Protein AF-A0A075N0U8-F1 (afdb_monomer)

Sequence (324 aa):
MLQKTDPQVVDLDRDYIQEYLIDLRHRSPQTVDLYRRSLAACGLTTIRRDEIDQTWAKLRALLENRRVGKIFVNKAKTVVKGAIRRKTWKWEPTEDYQRIIELCGIEGEDVEEYSLDDIQTIFGVTFYEPDLFNACVLQSLSGIRAGALKGLGWTAFHKVPDVDGVLLYRVFSKGRHYTAAISERVFNFLKDRNRLNNPYLVWYDSGYKTPFTTLLRTRLYYQIVIKHGLGEVLELDRKSLQHSMRHFVLTEFAASLSENDASILSGHKVSSSTINLYVNKRIQRNGGMPLPDYHRKIAELYKKTPLYNFPIEDVEKWAQKWRR

Radius of gyration: 23.67 Å; Cα contacts (8 Å, |Δi|>4): 395; chains: 1; bounding box: 52×48×71 Å

Secondary structure (DSSP, 8-state):
-----------B-HHHHHHHHHH-TTS-HHHHHHHHHHHHHTT-S-B-STTHHHHHHHHHHHHHTTSS-HHHHHHHHHHHHHHHHHHHS--PPPHHHHHHHHHHHS--S--PPPPHHHHHHHHHHHTTSHHHHHHHHHHHHT---GGG-TT-BGGGEEEETTEEEEEEEEEEETTEEEEEEEEHHHHHHHHHT-TT--SBSS---TT-SS-HHHHHHHHHHIIIIIIT--TTTTTTTTS-TTHHHHHHHHHHHHHHS-HHHHHHHTT---S-HHHHHHHHHHHHHH-PPPPHHHHHHHHHHHHTSGGGG--GGGHHHHHHTT--

Mean predicted aligned error: 10.37 Å

Organism: NCBI:txid1459636

Foldseek 3Di:
DPPPDDPPFDWCALVVLVVLLVVVPVDDPVLSVLLVVLCVQLVNNTDGPVCVVVSLVSLLVCLVVVVDDLSSSVSPLVSSVSSCCVPPVDDDDDPSNVSNCVSSVPDDQPLAAFDPVRLLLLLQLCVVVLQLNLLLLCCQLFLDASLFLEQAFLVQWDDAPPFPQKIWGWTDDPRDIAITIAGPVLSVVSVVVPPVPDRGSRYDDPPDPDRRSVVSQVVSCCSCPVQPNCCVVRVVVRHDSRVSSSVNLLVLLVVQDDPQLSCRSNVHPRPDPVCCCQRGPPCPPPVDDRDSVSVVSNSVSSCRGVSSVPPSVCSVVSNVVVPD

Solvent-accessible surface area (backbone atoms only — not comparable to full-atom values): 18269 Å² total; per-residue (Å²): 134,84,80,79,74,73,81,69,90,59,71,40,36,49,63,54,52,49,50,51,55,61,69,44,70,93,52,55,70,69,56,50,51,50,38,54,54,13,21,57,72,69,68,51,65,58,45,46,62,92,47,42,66,58,52,30,46,50,48,33,52,35,47,76,69,62,76,39,61,60,70,35,49,53,41,27,51,52,49,54,54,51,53,50,47,72,77,60,75,70,84,81,87,48,71,44,47,49,50,40,47,49,68,65,59,54,74,67,81,74,68,40,55,46,51,72,67,50,49,48,48,52,46,11,64,30,51,91,40,62,44,60,24,44,46,52,50,41,20,45,52,30,35,47,57,70,76,42,45,70,63,37,39,65,83,55,54,40,76,44,86,99,45,87,62,34,28,36,32,79,37,57,53,98,93,41,78,36,60,35,50,38,28,40,68,56,52,48,58,57,53,75,64,48,82,78,73,59,71,38,54,22,73,68,72,84,85,53,90,65,56,68,56,56,52,53,48,52,53,50,45,40,46,41,37,71,73,63,63,38,41,71,84,62,39,51,91,55,25,44,91,67,61,12,36,27,41,31,30,52,49,47,30,47,76,59,37,55,71,62,56,28,23,52,54,61,58,47,86,46,89,53,66,65,61,44,53,60,55,50,55,46,39,70,72,68,75,41,78,75,55,70,70,55,53,43,48,51,45,57,54,46,64,62,23,69,56,48,71,54,72,63,80,53,39,62,65,47,20,57,81,59,73,123

InterPro domains:
  IPR011010 DNA breaking-rejoining enzyme, catalytic core [SSF56349] (15-280)

Nearest PDB structures (foldseek):
  1p7d-assembly2_B  TM=5.932E-01  e=4.438E-04  Lambdavirus lambda
  6gsa-assembly1_E  TM=2.769E-01  e=2.223E-01  Saccharomyces cerevisiae
  3mxz-assembly1_A  TM=2.292E-01  e=7.448E+00  Arabidopsis thaliana
  1xqd-assembly1_A  TM=1.487E-01  e=6.459E+00  Fusarium oxysporum

pLDDT: mean 82.27, std 15.12, range [30.78, 98.0]

Structure (mmCIF, N/CA/C/O backbone):
data_AF-A0A075N0U8-F1
#
_entry.id   AF-A0A075N0U8-F1
#
loop_
_atom_site.group_PDB
_atom_site.id
_atom_site.type_symbol
_atom_site.label_atom_id
_atom_site.label_alt_id
_atom_site.label_comp_id
_atom_site.label_asym_id
_atom_site.label_entity_id
_atom_site.label_seq_id
_atom_site.pdbx_PDB_ins_code
_atom_site.Cartn_x
_atom_site.Cartn_y
_atom_site.Cartn_z
_atom_site.occupancy
_atom_site.B_iso_or_equiv
_atom_site.auth_seq_id
_atom_site.auth_comp_id
_atom_site.auth_asym_id
_atom_site.auth_atom_id
_atom_site.pdbx_PDB_model_num
ATOM 1 N N . MET A 1 1 ? 35.521 22.400 -45.413 1.00 34.12 1 MET A N 1
ATOM 2 C CA . MET A 1 1 ? 34.695 21.175 -45.466 1.00 34.12 1 MET A CA 1
ATOM 3 C C . MET A 1 1 ? 34.901 20.419 -44.167 1.00 34.12 1 MET A C 1
ATOM 5 O O . MET A 1 1 ? 35.983 19.896 -43.951 1.00 34.12 1 MET A O 1
ATOM 9 N N . LEU A 1 2 ? 33.917 20.442 -43.268 1.00 31.56 2 LEU A N 1
ATOM 10 C CA . LEU A 1 2 ? 33.939 19.613 -42.063 1.00 31.56 2 LEU A CA 1
ATOM 11 C C . LEU A 1 2 ? 33.632 18.177 -42.493 1.00 31.56 2 LEU A C 1
ATOM 13 O O . LEU A 1 2 ? 32.535 17.912 -42.986 1.00 31.56 2 LEU A O 1
ATOM 17 N N . GLN A 1 3 ? 34.610 17.281 -42.363 1.00 30.78 3 GLN A N 1
ATOM 18 C CA . GLN A 1 3 ? 34.383 15.846 -42.506 1.00 30.78 3 GLN A CA 1
ATOM 19 C C . GLN A 1 3 ? 33.299 15.444 -41.501 1.00 30.78 3 GLN A C 1
ATOM 21 O O . GLN A 1 3 ? 33.494 15.543 -40.290 1.00 30.78 3 GLN A O 1
ATOM 26 N N . LYS A 1 4 ? 32.134 15.025 -42.009 1.00 33.69 4 LYS A N 1
ATOM 27 C CA . LYS A 1 4 ? 31.173 14.255 -41.224 1.00 33.69 4 LYS A CA 1
ATOM 28 C C . LYS A 1 4 ? 31.865 12.938 -40.903 1.00 33.69 4 LYS A C 1
ATOM 30 O O . LYS A 1 4 ? 31.999 12.091 -41.779 1.00 33.69 4 LYS A O 1
ATOM 35 N N . THR A 1 5 ? 32.352 12.803 -39.679 1.00 32.88 5 THR A N 1
ATOM 36 C CA . THR A 1 5 ? 32.680 11.498 -39.124 1.00 32.88 5 THR A CA 1
ATOM 37 C C . THR A 1 5 ? 31.419 10.648 -39.188 1.00 32.88 5 THR A C 1
ATOM 39 O O . THR A 1 5 ? 30.367 11.044 -38.676 1.00 32.88 5 THR A O 1
ATOM 42 N N . ASP A 1 6 ? 31.519 9.511 -39.873 1.00 35.09 6 ASP A N 1
ATOM 43 C CA . ASP A 1 6 ? 30.511 8.461 -39.823 1.00 35.09 6 ASP A CA 1
ATOM 44 C C . ASP A 1 6 ? 30.150 8.193 -38.356 1.00 35.09 6 ASP A C 1
ATOM 46 O O . ASP A 1 6 ? 31.049 8.150 -37.502 1.00 35.09 6 ASP A O 1
ATOM 50 N N . PRO A 1 7 ? 28.858 8.042 -38.014 1.00 42.47 7 PRO A N 1
ATOM 51 C CA . PRO A 1 7 ? 28.490 7.644 -36.673 1.00 42.47 7 PRO A CA 1
ATOM 52 C C . PRO A 1 7 ? 29.102 6.266 -36.440 1.00 42.47 7 PRO A C 1
ATOM 54 O O . PRO A 1 7 ? 28.648 5.286 -37.026 1.00 42.47 7 PRO A O 1
ATOM 57 N N . GLN A 1 8 ? 30.142 6.214 -35.602 1.00 42.69 8 GLN A N 1
ATOM 58 C CA . GLN A 1 8 ? 30.769 4.973 -35.165 1.00 42.69 8 GLN A CA 1
ATOM 59 C C . GLN A 1 8 ? 29.675 3.940 -34.869 1.00 42.69 8 GLN A C 1
ATOM 61 O O . GLN A 1 8 ? 28.657 4.257 -34.239 1.00 42.69 8 GLN A O 1
ATOM 66 N N . VAL A 1 9 ? 29.865 2.721 -35.372 1.00 43.19 9 VAL A N 1
ATOM 67 C CA . VAL A 1 9 ? 29.051 1.571 -34.989 1.00 43.19 9 VAL A CA 1
ATOM 68 C C . VAL A 1 9 ? 29.201 1.445 -33.485 1.00 43.19 9 VAL A C 1
ATOM 70 O O . VAL A 1 9 ? 30.301 1.294 -32.958 1.00 43.19 9 VAL A O 1
ATOM 73 N N . VAL A 1 10 ? 28.096 1.633 -32.784 1.00 46.62 10 VAL A N 1
ATOM 74 C CA . VAL A 1 10 ? 28.087 1.598 -31.337 1.00 46.62 10 VAL A CA 1
ATOM 75 C C . VAL A 1 10 ? 27.225 0.427 -30.918 1.00 46.62 10 VAL A C 1
ATOM 77 O O . VAL A 1 10 ? 25.996 0.520 -30.919 1.00 46.62 10 VAL A O 1
ATOM 80 N N . ASP A 1 11 ? 27.894 -0.652 -30.539 1.00 53.91 11 ASP A N 1
ATOM 81 C CA . ASP A 1 11 ? 27.261 -1.788 -29.893 1.00 53.91 11 ASP A CA 1
ATOM 82 C C . ASP A 1 11 ? 26.784 -1.381 -28.489 1.00 53.91 11 ASP A C 1
ATOM 84 O O . ASP A 1 11 ? 27.490 -0.710 -27.726 1.00 53.91 11 ASP A O 1
ATOM 88 N N . LEU A 1 12 ? 25.544 -1.750 -28.153 1.00 58.34 12 LEU A N 1
ATOM 89 C CA . LEU A 1 12 ? 25.051 -1.777 -26.775 1.00 58.34 12 LEU A CA 1
ATOM 90 C C . LEU A 1 12 ? 25.250 -3.216 -26.281 1.00 58.34 12 LEU A C 1
ATOM 92 O O . LEU A 1 12 ? 24.300 -3.970 -26.049 1.00 58.34 12 LEU A O 1
ATOM 96 N N . ASP A 1 13 ? 26.512 -3.631 -26.216 1.00 63.16 13 ASP A N 1
ATOM 97 C CA . ASP A 1 13 ? 26.863 -4.969 -25.765 1.00 63.16 13 ASP A CA 1
ATOM 98 C C . ASP A 1 13 ? 26.455 -5.205 -24.297 1.00 63.16 13 ASP A C 1
ATOM 100 O O . ASP A 1 13 ? 25.928 -4.333 -23.588 1.00 63.16 13 ASP A O 1
ATOM 104 N N . ARG A 1 14 ? 26.650 -6.446 -23.845 1.00 62.59 14 ARG A N 1
ATOM 105 C CA . ARG A 1 14 ? 26.313 -6.866 -22.485 1.00 62.59 14 ARG A CA 1
ATOM 106 C C . ARG A 1 14 ? 26.956 -5.953 -21.441 1.00 62.59 14 ARG A C 1
ATOM 108 O O . ARG A 1 14 ? 26.307 -5.649 -20.437 1.00 62.59 14 ARG A O 1
ATOM 115 N N . ASP A 1 15 ? 28.183 -5.514 -21.687 1.00 63.69 15 ASP A N 1
ATOM 116 C CA . ASP A 1 15 ? 28.978 -4.734 -20.749 1.00 63.69 15 ASP A CA 1
ATOM 117 C C . ASP A 1 15 ? 28.450 -3.302 -20.667 1.00 63.69 15 ASP A C 1
ATOM 119 O O . ASP A 1 15 ? 28.203 -2.814 -19.565 1.00 63.69 15 ASP A O 1
ATOM 123 N N . TYR A 1 16 ? 28.082 -2.688 -21.794 1.00 69.62 16 TYR A N 1
ATOM 124 C CA . TYR A 1 16 ? 27.446 -1.372 -21.803 1.00 69.62 16 TYR A CA 1
ATOM 125 C C . TYR A 1 16 ? 26.076 -1.358 -21.104 1.00 69.62 16 TYR A C 1
ATOM 127 O O . TYR A 1 16 ? 25.728 -0.407 -20.397 1.00 69.62 16 TYR A O 1
ATOM 135 N N . ILE A 1 17 ? 25.269 -2.412 -21.263 1.00 72.06 17 ILE A N 1
ATOM 136 C CA . ILE A 1 17 ? 23.994 -2.521 -20.539 1.00 72.06 17 ILE A CA 1
ATOM 137 C C . ILE A 1 17 ? 24.243 -2.703 -19.037 1.00 72.06 17 ILE A C 1
ATOM 139 O O . ILE A 1 17 ? 23.520 -2.116 -18.228 1.00 72.06 17 ILE A O 1
ATOM 143 N N . GLN A 1 18 ? 25.262 -3.470 -18.637 1.00 70.62 18 GLN A N 1
ATOM 144 C CA . GLN A 1 18 ? 25.637 -3.577 -17.225 1.00 70.62 18 GLN A CA 1
ATOM 145 C C . GLN A 1 18 ? 26.150 -2.245 -16.672 1.00 70.62 18 GLN A C 1
ATOM 147 O O . GLN A 1 18 ? 25.696 -1.847 -15.601 1.00 70.62 18 GLN A O 1
ATOM 152 N N . GLU A 1 19 ? 26.996 -1.516 -17.399 1.00 72.19 19 GLU A N 1
ATOM 153 C CA . GLU A 1 19 ? 27.439 -0.163 -17.042 1.00 72.19 19 GLU A CA 1
ATOM 154 C C . GLU A 1 19 ? 26.257 0.797 -16.898 1.00 72.19 19 GLU A C 1
ATOM 156 O O . GLU A 1 19 ? 26.150 1.522 -15.908 1.00 72.19 19 GLU A O 1
ATOM 161 N N . TYR A 1 20 ? 25.305 0.759 -17.837 1.00 79.12 20 TYR A N 1
ATOM 162 C CA . TYR A 1 20 ? 24.074 1.536 -17.739 1.00 79.12 20 TYR A CA 1
ATOM 163 C C . TYR A 1 20 ? 23.307 1.205 -16.457 1.00 79.12 20 TYR A C 1
ATOM 165 O O . TYR A 1 20 ? 22.895 2.118 -15.743 1.00 79.12 20 TYR A O 1
ATOM 173 N N . LEU A 1 21 ? 23.144 -0.080 -16.129 1.00 77.44 21 LEU A N 1
ATOM 174 C CA . LEU A 1 21 ? 22.466 -0.520 -14.910 1.00 77.44 21 LEU A CA 1
ATOM 175 C C . LEU A 1 21 ? 23.230 -0.150 -13.628 1.00 77.44 21 LEU A C 1
ATOM 177 O O . LEU A 1 21 ? 22.587 0.163 -12.626 1.00 77.44 21 LEU A O 1
ATOM 181 N N . ILE A 1 22 ? 24.566 -0.158 -13.653 1.00 71.56 22 ILE A N 1
ATOM 182 C CA . ILE A 1 22 ? 25.433 0.297 -12.553 1.00 71.56 22 ILE A CA 1
ATOM 183 C C . ILE A 1 22 ? 25.270 1.808 -12.335 1.00 71.56 22 ILE A C 1
ATOM 185 O O . ILE A 1 22 ? 25.161 2.270 -11.198 1.00 71.56 22 ILE A O 1
ATOM 189 N N . ASP A 1 23 ? 25.168 2.581 -13.414 1.00 73.62 23 ASP A N 1
ATOM 190 C CA . ASP A 1 23 ? 25.005 4.035 -13.360 1.00 73.62 23 ASP A CA 1
ATOM 191 C C . ASP A 1 23 ? 23.590 4.502 -13.012 1.00 73.62 23 ASP A C 1
ATOM 193 O O . ASP A 1 23 ? 23.375 5.673 -12.680 1.00 73.62 23 ASP A O 1
ATOM 197 N N . LEU A 1 24 ? 22.618 3.591 -12.940 1.00 76.00 24 LEU A N 1
ATOM 198 C CA . LEU A 1 24 ? 21.322 3.845 -12.309 1.00 76.00 24 LEU A CA 1
ATOM 199 C C . LEU A 1 24 ? 21.431 3.935 -10.772 1.00 76.00 24 LEU A C 1
ATOM 201 O O . LEU A 1 24 ? 20.529 3.491 -10.065 1.00 76.00 24 LEU A O 1
ATOM 205 N N . ARG A 1 25 ? 22.483 4.574 -10.238 1.00 59.22 25 ARG A N 1
ATOM 206 C CA . ARG A 1 25 ? 22.776 4.737 -8.796 1.00 59.22 25 ARG A CA 1
ATOM 207 C C . ARG A 1 25 ? 21.638 5.385 -7.999 1.00 59.22 25 ARG A C 1
ATOM 209 O O . ARG A 1 25 ? 21.548 5.227 -6.790 1.00 59.22 25 ARG A O 1
ATOM 216 N N . HIS A 1 26 ? 20.742 6.100 -8.677 1.00 66.44 26 HIS A N 1
ATOM 217 C CA . HIS A 1 26 ? 19.543 6.710 -8.097 1.00 66.44 26 HIS A CA 1
ATOM 218 C C . HIS A 1 26 ? 18.344 5.742 -7.983 1.00 66.44 26 HIS A C 1
ATOM 220 O O . HIS A 1 26 ? 17.268 6.135 -7.527 1.00 66.44 26 HIS A O 1
ATOM 226 N N . ARG A 1 27 ? 18.470 4.493 -8.447 1.00 74.19 27 ARG A N 1
ATOM 227 C CA . ARG A 1 27 ? 17.427 3.461 -8.377 1.00 74.19 27 ARG A CA 1
ATOM 228 C C . ARG A 1 27 ? 17.714 2.489 -7.239 1.00 74.19 27 ARG A C 1
ATOM 230 O O . ARG A 1 27 ? 18.857 2.210 -6.908 1.00 74.19 27 ARG A O 1
ATOM 237 N N . SER A 1 28 ? 16.645 1.949 -6.652 1.00 72.12 28 SER A N 1
ATOM 238 C CA . SER A 1 28 ? 16.778 0.937 -5.596 1.00 72.12 28 SER A CA 1
ATOM 239 C C . SER A 1 28 ? 17.433 -0.349 -6.130 1.00 72.12 28 SER A C 1
ATOM 241 O O . SER A 1 28 ? 17.168 -0.709 -7.285 1.00 72.12 28 SER A O 1
ATOM 243 N N . PRO A 1 29 ? 18.195 -1.093 -5.304 1.00 76.31 29 PRO A N 1
ATOM 244 C CA . PRO A 1 29 ? 18.789 -2.373 -5.698 1.00 76.31 29 PRO A CA 1
ATOM 245 C C . PRO A 1 29 ? 17.772 -3.357 -6.291 1.00 76.31 29 PRO A C 1
ATOM 247 O O . PRO A 1 29 ? 18.050 -4.016 -7.287 1.00 76.31 29 PRO A O 1
ATOM 250 N N . GLN A 1 30 ? 16.547 -3.384 -5.755 1.00 76.62 30 GLN A N 1
ATOM 251 C CA . GLN A 1 30 ? 15.459 -4.237 -6.244 1.00 76.62 30 GLN A CA 1
ATOM 252 C C . GLN A 1 30 ? 14.993 -3.849 -7.653 1.00 76.62 30 GLN A C 1
ATOM 254 O O . GLN A 1 30 ? 14.560 -4.697 -8.428 1.00 76.62 30 GLN A O 1
ATOM 259 N N . THR A 1 31 ? 15.059 -2.559 -7.996 1.00 79.56 31 THR A N 1
ATOM 260 C CA . THR A 1 31 ? 14.723 -2.085 -9.346 1.00 79.56 31 THR A CA 1
ATOM 261 C C . THR A 1 31 ? 15.787 -2.515 -10.349 1.00 79.56 31 THR A C 1
ATOM 263 O O . THR A 1 31 ? 15.439 -2.977 -11.432 1.00 79.56 31 THR A O 1
ATOM 266 N N . VAL A 1 32 ? 17.066 -2.400 -9.982 1.00 83.69 32 VAL A N 1
ATOM 267 C CA . VAL A 1 32 ? 18.185 -2.841 -10.827 1.00 83.69 32 VAL A CA 1
ATOM 268 C C . VAL A 1 32 ? 18.146 -4.359 -11.024 1.00 83.69 32 VAL A C 1
ATOM 270 O O . VAL A 1 32 ? 18.277 -4.836 -12.147 1.00 83.69 32 VAL A O 1
ATOM 273 N N . ASP A 1 33 ? 17.880 -5.120 -9.963 1.00 82.81 33 ASP A N 1
ATOM 274 C CA . ASP A 1 33 ? 17.667 -6.567 -10.044 1.00 82.81 33 ASP A CA 1
ATOM 275 C C . ASP A 1 33 ? 16.501 -6.938 -10.980 1.00 82.81 33 ASP A C 1
ATOM 277 O O . ASP A 1 33 ? 16.653 -7.778 -11.868 1.00 82.81 33 ASP A O 1
ATOM 281 N N . LEU A 1 34 ? 15.348 -6.270 -10.847 1.00 84.25 34 LEU A N 1
ATOM 282 C CA . LEU A 1 34 ? 14.210 -6.493 -11.741 1.00 84.25 34 LEU A CA 1
ATOM 283 C C . LEU A 1 34 ? 14.574 -6.203 -13.201 1.00 84.25 34 LEU A C 1
ATOM 285 O O . LEU A 1 34 ? 14.156 -6.949 -14.085 1.00 84.25 34 LEU A O 1
ATOM 289 N N . TYR A 1 35 ? 15.356 -5.157 -13.470 1.00 88.38 35 TYR A N 1
ATOM 290 C CA . TYR A 1 35 ? 15.852 -4.875 -14.816 1.00 88.38 35 TYR A CA 1
ATOM 291 C C . TYR A 1 35 ? 16.726 -6.005 -15.359 1.00 88.38 35 TYR A C 1
ATOM 293 O O . TYR A 1 35 ? 16.475 -6.460 -16.474 1.00 88.38 35 TYR A O 1
ATOM 301 N N . ARG A 1 36 ? 17.672 -6.524 -14.566 1.00 85.75 36 ARG A N 1
ATOM 302 C CA . ARG A 1 36 ? 18.508 -7.668 -14.969 1.00 85.75 36 ARG A CA 1
ATOM 303 C C . ARG A 1 36 ? 17.666 -8.899 -15.297 1.00 85.75 36 ARG A C 1
ATOM 305 O O . ARG A 1 36 ? 17.820 -9.474 -16.371 1.00 85.75 36 ARG A O 1
ATOM 312 N N . ARG A 1 37 ? 16.726 -9.260 -14.417 1.00 86.88 37 ARG A N 1
ATOM 313 C CA . ARG A 1 37 ? 15.816 -10.397 -14.641 1.00 86.88 37 ARG A CA 1
ATOM 314 C C . ARG A 1 37 ? 14.922 -10.200 -15.862 1.00 86.88 37 ARG A C 1
ATOM 316 O O . ARG A 1 37 ? 14.664 -11.154 -16.580 1.00 86.88 37 ARG A O 1
ATOM 323 N N . SER A 1 38 ? 14.484 -8.969 -16.122 1.00 91.31 38 SER A N 1
ATOM 324 C CA . SER A 1 38 ? 13.653 -8.636 -17.286 1.00 91.31 38 SER A CA 1
ATOM 325 C C . SER A 1 38 ? 14.402 -8.788 -18.602 1.00 91.31 38 SER A C 1
ATOM 327 O O . SER A 1 38 ? 13.861 -9.365 -19.540 1.00 91.31 38 SER A O 1
ATOM 329 N N . LEU A 1 39 ? 15.649 -8.317 -18.665 1.00 89.56 39 LEU A N 1
ATOM 330 C CA . LEU A 1 39 ? 16.507 -8.512 -19.833 1.00 89.56 39 LEU A CA 1
ATOM 331 C C . LEU A 1 39 ? 16.783 -9.998 -20.074 1.00 89.56 39 LEU A C 1
ATOM 333 O O . LEU A 1 39 ? 16.620 -10.468 -21.197 1.00 89.56 39 LEU A O 1
ATOM 337 N N . ALA A 1 40 ? 17.117 -10.745 -19.017 1.00 88.00 40 ALA A N 1
ATOM 338 C CA . ALA A 1 40 ? 17.341 -12.186 -19.102 1.00 88.00 40 ALA A CA 1
ATOM 339 C C . ALA A 1 40 ? 16.088 -12.938 -19.584 1.00 88.00 40 ALA A C 1
ATOM 341 O O . ALA A 1 40 ? 16.174 -13.720 -20.526 1.00 88.00 40 ALA A O 1
ATOM 342 N N . ALA A 1 41 ? 14.915 -12.646 -19.012 1.00 88.56 41 ALA A N 1
ATOM 343 C CA . ALA A 1 41 ? 13.645 -13.255 -19.412 1.00 88.56 41 ALA A CA 1
ATOM 344 C C . ALA A 1 41 ? 13.269 -12.950 -20.873 1.00 88.56 41 ALA A C 1
ATOM 346 O O . ALA A 1 41 ? 12.669 -13.786 -21.540 1.00 88.56 41 ALA A O 1
ATOM 347 N N . CYS A 1 42 ? 13.643 -11.774 -21.386 1.00 90.69 42 CYS A N 1
ATOM 348 C CA . CYS A 1 42 ? 13.425 -11.404 -22.786 1.00 90.69 42 CYS A CA 1
ATOM 349 C C . CYS A 1 42 ? 14.548 -11.887 -23.727 1.00 90.69 42 CYS A C 1
ATOM 351 O O . CYS A 1 42 ? 14.510 -11.601 -24.925 1.00 90.69 42 CYS A O 1
ATOM 353 N N . GLY A 1 43 ? 15.568 -12.579 -23.207 1.00 88.56 43 GLY A N 1
ATOM 354 C CA . GLY A 1 43 ? 16.740 -12.999 -23.973 1.00 88.56 43 GLY A CA 1
ATOM 355 C C . GLY A 1 43 ? 17.501 -11.823 -24.592 1.00 88.56 43 GLY A C 1
ATOM 356 O O . GLY A 1 43 ? 17.931 -11.915 -25.740 1.00 88.56 43 GLY A O 1
ATOM 357 N N . LEU A 1 44 ? 17.591 -10.697 -23.882 1.00 85.25 44 LEU A N 1
ATOM 358 C CA . LEU A 1 44 ? 18.300 -9.485 -24.299 1.00 85.25 44 LEU A CA 1
ATOM 359 C C . LEU A 1 44 ? 19.632 -9.375 -23.551 1.00 85.25 44 LEU A C 1
ATOM 361 O O . LEU A 1 44 ? 19.805 -8.535 -22.668 1.00 85.25 44 LEU A O 1
ATOM 365 N N . THR A 1 45 ? 20.559 -10.278 -23.868 1.00 71.81 45 THR A N 1
ATOM 366 C CA . THR A 1 45 ? 21.918 -10.287 -23.300 1.00 71.81 45 THR A CA 1
ATOM 367 C C . THR A 1 45 ? 22.859 -9.314 -24.003 1.00 71.81 45 THR A C 1
ATOM 369 O O . THR A 1 45 ? 23.805 -8.842 -23.383 1.00 71.81 45 THR A O 1
ATOM 372 N N . THR A 1 46 ? 22.580 -9.008 -25.266 1.00 68.19 46 THR A N 1
ATOM 373 C CA . THR A 1 46 ? 23.311 -8.095 -26.151 1.00 68.19 46 THR A CA 1
ATOM 374 C C . THR A 1 46 ? 22.288 -7.371 -27.015 1.00 68.19 46 THR A C 1
ATOM 376 O O . THR A 1 46 ? 21.292 -7.975 -27.418 1.00 68.19 46 THR A O 1
ATOM 379 N N . ILE A 1 47 ? 22.493 -6.078 -27.263 1.00 71.25 47 ILE A N 1
ATOM 380 C CA . ILE A 1 47 ? 21.601 -5.273 -28.099 1.00 71.25 47 ILE A CA 1
ATOM 381 C C . ILE A 1 47 ? 22.471 -4.489 -29.067 1.00 71.25 47 ILE A C 1
ATOM 383 O O . ILE A 1 47 ? 23.307 -3.691 -28.657 1.00 71.25 47 ILE A O 1
ATOM 387 N N . ARG A 1 48 ? 22.288 -4.690 -30.364 1.00 70.00 48 ARG A N 1
ATOM 388 C CA . ARG A 1 48 ? 22.989 -3.868 -31.347 1.00 70.00 48 ARG A CA 1
ATOM 389 C C . ARG A 1 48 ? 22.102 -2.729 -31.810 1.00 70.00 48 ARG A C 1
ATOM 391 O O . ARG A 1 48 ? 20.875 -2.826 -31.799 1.00 70.00 48 ARG A O 1
ATOM 398 N N . ARG A 1 49 ? 22.727 -1.600 -32.135 1.00 69.06 49 ARG A N 1
ATOM 399 C CA . ARG A 1 49 ? 22.006 -0.381 -32.521 1.00 69.06 49 ARG A CA 1
ATOM 400 C C . ARG A 1 49 ? 21.318 -0.535 -33.878 1.00 69.06 49 ARG A C 1
ATOM 402 O O . ARG A 1 49 ? 20.217 -0.029 -34.049 1.00 69.06 49 ARG A O 1
ATOM 409 N N . ASP A 1 50 ? 21.975 -1.184 -34.824 1.00 72.69 50 ASP A N 1
ATOM 410 C CA . ASP A 1 50 ? 21.456 -1.529 -36.150 1.00 72.69 50 ASP A CA 1
ATOM 411 C C . ASP A 1 50 ? 20.370 -2.618 -36.093 1.00 72.69 50 ASP A C 1
ATOM 413 O O . ASP A 1 50 ? 19.465 -2.632 -36.918 1.00 72.69 50 ASP A O 1
ATOM 417 N N . GLU A 1 51 ? 20.383 -3.461 -35.060 1.00 79.75 51 GLU A N 1
ATOM 418 C CA . GLU A 1 51 ? 19.350 -4.475 -34.789 1.00 79.75 51 GLU A CA 1
ATOM 419 C C . GLU A 1 51 ? 18.248 -3.971 -33.834 1.00 79.75 51 GLU A C 1
ATOM 421 O O . GLU A 1 51 ? 17.489 -4.756 -33.248 1.00 79.75 51 GLU A O 1
ATOM 426 N N . ILE A 1 52 ? 18.142 -2.656 -33.620 1.00 82.44 52 ILE A N 1
ATOM 427 C CA . ILE A 1 52 ? 17.222 -2.134 -32.606 1.00 82.44 52 ILE A CA 1
ATOM 428 C C . ILE A 1 52 ? 15.754 -2.374 -32.959 1.00 82.44 52 ILE A C 1
ATOM 430 O O . ILE A 1 52 ? 14.952 -2.692 -32.080 1.00 82.44 52 ILE A O 1
ATOM 434 N N . ASP A 1 53 ? 15.413 -2.324 -34.242 1.00 83.81 53 ASP A N 1
ATOM 435 C CA . ASP A 1 53 ? 14.055 -2.603 -34.707 1.00 83.81 53 ASP A CA 1
ATOM 436 C C . ASP A 1 53 ? 13.710 -4.080 -34.529 1.00 83.81 53 ASP A C 1
ATOM 438 O O . ASP A 1 53 ? 12.627 -4.409 -34.050 1.00 83.81 53 ASP A O 1
ATOM 442 N N . GLN A 1 54 ? 14.678 -4.975 -34.749 1.00 87.69 54 GLN A N 1
ATOM 443 C CA . GLN A 1 54 ? 14.532 -6.399 -34.438 1.00 87.69 54 GLN A CA 1
ATOM 444 C C . GLN A 1 54 ? 14.362 -6.632 -32.932 1.00 87.69 54 GLN A C 1
ATOM 446 O O . GLN A 1 54 ? 13.601 -7.506 -32.513 1.00 87.69 54 GLN A O 1
ATOM 451 N N . THR A 1 55 ? 15.026 -5.828 -32.096 1.00 88.75 55 THR A N 1
ATOM 452 C CA . THR A 1 55 ? 14.842 -5.867 -30.639 1.00 88.75 55 THR A CA 1
ATOM 453 C C . THR A 1 55 ? 13.408 -5.494 -30.254 1.00 88.75 55 THR A C 1
ATOM 455 O O . THR A 1 55 ? 12.810 -6.161 -29.403 1.00 88.75 55 THR A O 1
ATOM 458 N N . TRP A 1 56 ? 12.823 -4.472 -30.888 1.00 91.75 56 TRP A N 1
ATOM 459 C CA . TRP A 1 56 ? 11.419 -4.109 -30.679 1.00 91.75 56 TRP A CA 1
ATOM 460 C C . TRP A 1 56 ? 10.467 -5.192 -31.192 1.00 91.75 56 TRP A C 1
ATOM 462 O O . TRP A 1 56 ? 9.627 -5.654 -30.420 1.00 91.75 56 TRP A O 1
ATOM 472 N N . ALA A 1 57 ? 10.655 -5.689 -32.413 1.00 90.56 57 ALA A N 1
ATOM 473 C CA . ALA A 1 57 ? 9.865 -6.788 -32.966 1.00 90.56 57 ALA A CA 1
ATOM 474 C C . ALA A 1 57 ? 9.893 -8.031 -32.055 1.00 90.56 57 ALA A C 1
ATOM 476 O O . ALA A 1 57 ? 8.855 -8.619 -31.746 1.00 90.56 57 ALA A O 1
ATOM 477 N N . LYS A 1 58 ? 11.069 -8.389 -31.519 1.00 92.44 58 LYS A N 1
ATOM 478 C CA . LYS A 1 58 ? 11.233 -9.491 -30.559 1.00 92.44 58 LYS A CA 1
ATOM 479 C C . LYS A 1 58 ? 10.440 -9.258 -29.274 1.00 92.44 58 LYS A C 1
ATOM 481 O O . LYS A 1 58 ? 9.735 -10.157 -28.818 1.00 92.44 58 LYS A O 1
ATOM 486 N N . LEU A 1 59 ? 10.549 -8.074 -28.670 1.00 92.25 59 LEU A N 1
ATOM 487 C CA . LEU A 1 59 ? 9.816 -7.741 -27.443 1.00 92.25 59 LEU A CA 1
ATOM 488 C C . LEU A 1 59 ? 8.297 -7.755 -27.658 1.00 92.25 59 LEU A C 1
ATOM 490 O O . LEU A 1 59 ? 7.571 -8.247 -26.792 1.00 92.25 59 LEU A O 1
ATOM 494 N N . ARG A 1 60 ? 7.826 -7.263 -28.809 1.00 92.56 60 ARG A N 1
ATOM 495 C CA . ARG A 1 60 ? 6.421 -7.335 -29.219 1.00 92.56 60 ARG A CA 1
ATOM 496 C C . ARG A 1 60 ? 5.965 -8.786 -29.348 1.00 92.56 60 ARG A C 1
ATOM 498 O O . ARG A 1 60 ? 4.995 -9.166 -28.700 1.00 92.56 60 ARG A O 1
ATOM 505 N N . ALA A 1 61 ? 6.697 -9.609 -30.096 1.00 92.00 61 ALA A N 1
ATOM 506 C CA . ALA A 1 61 ? 6.357 -11.013 -30.301 1.00 92.00 61 ALA A CA 1
ATOM 507 C C . ALA A 1 61 ? 6.309 -11.804 -28.981 1.00 92.00 61 ALA A C 1
ATOM 509 O O . ALA A 1 61 ? 5.441 -12.657 -28.799 1.00 92.00 61 ALA A O 1
ATOM 510 N N . LEU A 1 62 ? 7.210 -11.522 -28.031 1.00 92.06 62 LEU A N 1
ATOM 511 C CA . LEU A 1 62 ? 7.174 -12.132 -26.694 1.00 92.06 62 LEU A CA 1
ATOM 512 C C . LEU A 1 62 ? 5.913 -11.756 -25.904 1.00 92.06 62 LEU A C 1
ATOM 514 O O . LEU A 1 62 ? 5.406 -12.582 -25.141 1.00 92.06 62 LEU A O 1
ATOM 518 N N . LEU A 1 63 ? 5.426 -10.526 -26.084 1.00 88.69 63 LEU A N 1
ATOM 519 C CA . LEU A 1 63 ? 4.237 -10.001 -25.420 1.00 88.69 63 LEU A CA 1
ATOM 520 C C . LEU A 1 63 ? 2.945 -10.551 -26.037 1.00 88.69 63 LEU A C 1
ATOM 522 O O . LEU A 1 63 ? 2.094 -11.047 -25.304 1.00 88.69 63 LEU A O 1
ATOM 526 N N . GLU A 1 64 ? 2.818 -10.504 -27.366 1.00 88.88 64 GLU A N 1
ATOM 527 C CA . GLU A 1 64 ? 1.638 -10.984 -28.104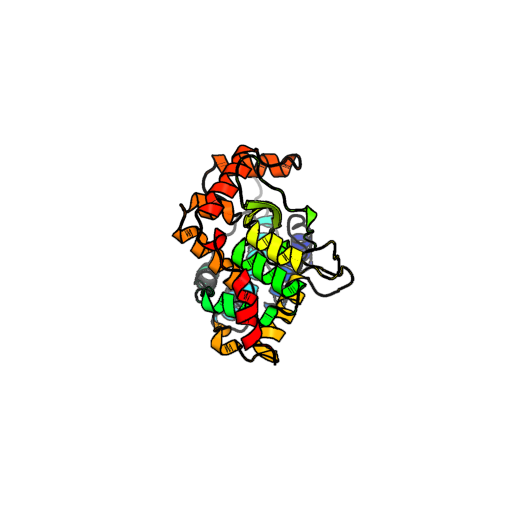 1.00 88.88 64 GLU A CA 1
ATOM 528 C C . GLU A 1 64 ? 1.435 -12.492 -27.918 1.00 88.88 64 GLU A C 1
ATOM 530 O O . GLU A 1 64 ? 0.328 -12.939 -27.628 1.00 88.88 64 GLU A O 1
ATOM 535 N N . ASN A 1 65 ? 2.522 -13.269 -27.951 1.00 89.19 65 ASN A N 1
ATOM 536 C CA . ASN A 1 65 ? 2.475 -14.716 -27.727 1.00 89.19 65 ASN A CA 1
ATOM 537 C C . ASN A 1 65 ? 2.443 -15.108 -26.238 1.00 89.19 65 ASN A C 1
ATOM 539 O O . ASN A 1 65 ? 2.583 -16.287 -25.916 1.00 89.19 65 ASN A O 1
ATOM 543 N N . ARG A 1 66 ? 2.333 -14.136 -25.317 1.00 83.44 66 ARG A N 1
ATOM 544 C CA . ARG A 1 66 ? 2.294 -14.333 -23.852 1.00 83.44 66 ARG A CA 1
ATOM 545 C C . ARG A 1 66 ? 3.436 -15.194 -23.285 1.00 83.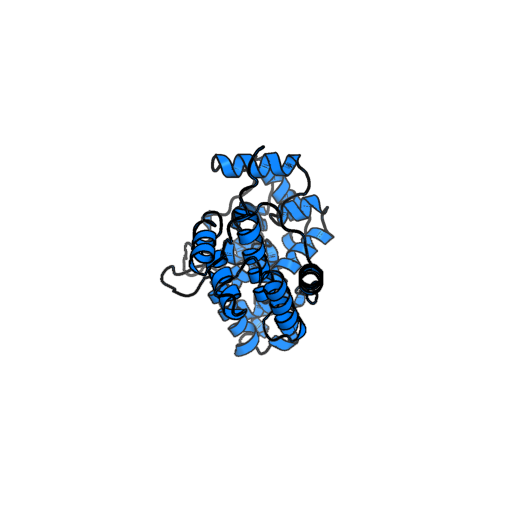44 66 ARG A C 1
ATOM 547 O O . ARG A 1 66 ? 3.308 -15.766 -22.206 1.00 83.44 66 ARG A O 1
ATOM 554 N N . ARG A 1 67 ? 4.581 -15.269 -23.976 1.00 84.69 67 ARG A N 1
ATOM 555 C CA . ARG A 1 67 ? 5.739 -16.084 -23.554 1.00 84.69 67 ARG A CA 1
ATOM 556 C C . ARG A 1 67 ? 6.474 -15.479 -22.364 1.00 84.69 67 ARG A C 1
ATOM 558 O O . ARG A 1 67 ? 7.156 -16.189 -21.632 1.00 84.69 67 ARG A O 1
ATOM 565 N N . VAL A 1 68 ? 6.360 -14.164 -22.192 1.00 88.06 68 VAL A N 1
ATOM 566 C CA . VAL A 1 68 ? 6.967 -13.419 -21.090 1.00 88.06 68 VAL A CA 1
ATOM 567 C C . VAL A 1 68 ? 5.923 -12.480 -20.504 1.00 88.06 68 VAL A C 1
ATOM 569 O O . VAL A 1 68 ? 5.204 -11.794 -21.228 1.00 88.06 68 VAL A O 1
ATOM 572 N N . GLY A 1 69 ? 5.858 -12.419 -19.173 1.00 84.44 69 GLY A N 1
ATOM 573 C CA . GLY A 1 69 ? 4.933 -11.528 -18.484 1.00 84.44 69 GLY A CA 1
ATOM 574 C C . GLY A 1 69 ? 5.146 -10.064 -18.883 1.00 84.44 69 GLY A C 1
ATOM 575 O O . GLY A 1 69 ? 6.273 -9.564 -18.909 1.00 84.44 69 GLY A O 1
ATOM 576 N N . LYS A 1 70 ? 4.045 -9.349 -19.121 1.00 87.31 70 LYS A N 1
ATOM 577 C CA . LYS A 1 70 ? 4.012 -7.938 -19.540 1.00 87.31 70 LYS A CA 1
ATOM 578 C C . LYS A 1 70 ? 4.911 -7.009 -18.721 1.00 87.31 70 LYS A C 1
ATOM 580 O O . LYS A 1 70 ? 5.561 -6.124 -19.276 1.00 87.31 70 LYS A O 1
ATOM 585 N N . ILE A 1 71 ? 4.988 -7.218 -17.403 1.00 85.50 71 ILE A N 1
ATOM 586 C CA . ILE A 1 71 ? 5.874 -6.440 -16.524 1.00 85.50 71 ILE A CA 1
ATOM 587 C C . ILE A 1 71 ? 7.335 -6.578 -16.968 1.00 85.50 71 ILE A C 1
ATOM 589 O O . ILE A 1 71 ? 8.018 -5.563 -17.080 1.00 85.50 71 ILE A O 1
ATOM 593 N N . PHE A 1 72 ? 7.809 -7.791 -17.260 1.00 89.81 72 PHE A N 1
ATOM 594 C CA . PHE A 1 72 ? 9.187 -8.022 -17.694 1.00 89.81 72 PHE A CA 1
ATOM 595 C C . PHE A 1 72 ? 9.456 -7.385 -19.061 1.00 89.81 72 PHE A C 1
ATOM 597 O O . PHE A 1 72 ? 10.444 -6.665 -19.195 1.00 89.81 72 PHE A O 1
ATOM 604 N N . VAL A 1 73 ? 8.545 -7.523 -20.032 1.00 90.94 73 VAL A N 1
ATOM 605 C CA . VAL A 1 73 ? 8.677 -6.858 -21.345 1.00 90.94 73 VAL A CA 1
ATOM 606 C C . VAL A 1 73 ? 8.749 -5.332 -21.188 1.00 90.94 73 VAL A C 1
ATOM 608 O O . VAL A 1 73 ? 9.646 -4.682 -21.726 1.00 90.94 73 VAL A O 1
ATOM 611 N N . ASN A 1 74 ? 7.868 -4.735 -20.379 1.00 89.88 74 ASN A N 1
ATOM 612 C CA . ASN A 1 74 ? 7.847 -3.287 -20.151 1.00 89.88 74 ASN A CA 1
ATOM 613 C C . ASN A 1 74 ? 9.125 -2.772 -19.458 1.00 89.88 74 ASN A C 1
ATOM 615 O O . ASN A 1 74 ? 9.617 -1.674 -19.748 1.00 89.88 74 ASN A O 1
ATOM 619 N N . LYS A 1 75 ? 9.682 -3.557 -18.528 1.00 90.12 75 LYS A N 1
ATOM 620 C CA . LYS A 1 75 ? 10.942 -3.235 -17.846 1.00 90.12 75 LYS A CA 1
ATOM 621 C C . LYS A 1 75 ? 12.142 -3.395 -18.771 1.00 90.12 75 LYS A C 1
ATOM 623 O O . LYS A 1 75 ? 12.970 -2.489 -18.789 1.00 90.12 75 LYS A O 1
ATOM 628 N N . ALA A 1 76 ? 12.191 -4.450 -19.583 1.00 90.44 76 ALA A N 1
ATOM 629 C CA . ALA A 1 76 ? 13.201 -4.610 -20.623 1.00 90.44 76 ALA A CA 1
ATOM 630 C C . ALA A 1 76 ? 13.174 -3.410 -21.584 1.00 90.44 76 ALA A C 1
ATOM 632 O O . ALA A 1 76 ? 14.174 -2.703 -21.686 1.00 90.44 76 ALA A O 1
ATOM 633 N N . LYS A 1 77 ? 12.003 -3.066 -22.145 1.00 91.06 77 LYS A N 1
ATOM 634 C CA . LYS A 1 77 ? 11.805 -1.869 -22.988 1.00 91.06 77 LYS A CA 1
ATOM 635 C C . LYS A 1 77 ? 12.362 -0.594 -22.347 1.00 91.06 77 LYS A C 1
ATOM 637 O O . LYS A 1 77 ? 13.022 0.199 -23.015 1.00 91.06 77 LYS A O 1
ATOM 642 N N . THR A 1 78 ? 12.087 -0.384 -21.056 1.00 88.88 78 THR A N 1
ATOM 643 C CA . THR A 1 78 ? 12.555 0.797 -20.307 1.00 88.88 78 THR A CA 1
ATOM 644 C C . THR A 1 78 ? 14.083 0.879 -20.290 1.00 88.88 78 THR A C 1
ATOM 646 O O . THR A 1 78 ? 14.632 1.965 -20.479 1.00 88.88 78 THR A O 1
ATOM 649 N N . VAL A 1 79 ? 14.761 -0.254 -20.089 1.00 87.94 79 VAL A N 1
ATOM 650 C CA . VAL A 1 79 ? 16.228 -0.330 -20.076 1.00 87.94 79 VAL A CA 1
ATOM 651 C C . VAL A 1 79 ? 16.798 -0.095 -21.471 1.00 87.94 79 VAL A C 1
ATOM 653 O O . VAL A 1 79 ? 17.650 0.776 -21.612 1.00 87.94 79 VAL A O 1
ATOM 656 N N . VAL A 1 80 ? 16.284 -0.787 -22.497 1.00 87.19 80 VAL A N 1
ATOM 657 C CA . VAL A 1 80 ? 16.746 -0.628 -23.890 1.00 87.19 80 VAL A CA 1
ATOM 658 C C . VAL A 1 80 ? 16.619 0.830 -24.333 1.00 87.19 80 VAL A C 1
ATOM 660 O O . VAL A 1 80 ? 17.599 1.451 -24.737 1.00 87.19 80 VAL A O 1
ATOM 663 N N . LYS A 1 81 ? 15.438 1.434 -24.150 1.00 86.62 81 LYS A N 1
ATOM 664 C CA . LYS A 1 81 ? 15.205 2.848 -24.475 1.00 86.62 81 LYS A CA 1
ATOM 665 C C . LYS A 1 81 ? 16.162 3.776 -23.724 1.00 86.62 81 LYS A C 1
ATOM 667 O O . LYS A 1 81 ? 16.666 4.744 -24.292 1.00 86.62 81 LYS A O 1
ATOM 672 N N . GLY A 1 82 ? 16.380 3.514 -22.437 1.00 84.38 82 GLY A N 1
ATOM 673 C CA . GLY A 1 82 ? 17.281 4.297 -21.597 1.00 84.38 82 GLY A CA 1
ATOM 674 C C . GLY A 1 82 ? 18.736 4.239 -22.067 1.00 84.38 82 GLY A C 1
ATOM 675 O O . GLY A 1 82 ? 19.383 5.284 -22.149 1.00 84.38 82 GLY A O 1
ATOM 676 N N . ALA A 1 83 ? 19.214 3.048 -22.432 1.00 82.06 83 ALA A N 1
ATOM 677 C CA . ALA A 1 83 ? 20.556 2.821 -22.958 1.00 82.06 83 ALA A CA 1
ATOM 678 C C . ALA A 1 83 ? 20.768 3.523 -24.314 1.00 82.06 83 ALA A C 1
ATOM 680 O O . ALA A 1 83 ? 21.749 4.249 -24.477 1.00 82.06 83 ALA A O 1
ATOM 681 N N . ILE A 1 84 ? 19.808 3.413 -25.245 1.00 80.25 84 ILE A N 1
ATOM 682 C CA . ILE A 1 84 ? 19.858 4.108 -26.546 1.00 80.25 84 ILE A CA 1
ATOM 683 C C . ILE A 1 84 ? 19.946 5.622 -26.347 1.00 80.25 84 ILE A C 1
ATOM 685 O O . ILE A 1 84 ? 20.828 6.271 -26.916 1.00 80.25 84 ILE A O 1
ATOM 689 N N . ARG A 1 85 ? 19.055 6.196 -25.519 1.00 79.81 85 ARG A N 1
ATOM 690 C CA . ARG A 1 85 ? 19.017 7.648 -25.274 1.00 79.81 85 ARG A CA 1
ATOM 691 C C . ARG A 1 85 ? 20.326 8.162 -24.691 1.00 79.81 85 ARG A C 1
ATOM 693 O O . ARG A 1 85 ? 20.745 9.252 -25.064 1.00 79.81 85 ARG A O 1
ATOM 700 N N . ARG A 1 86 ? 20.969 7.387 -23.812 1.00 77.75 86 ARG A N 1
ATOM 701 C CA . ARG A 1 86 ? 22.242 7.765 -23.192 1.00 77.75 86 ARG A CA 1
ATOM 702 C C . ARG A 1 86 ? 23.374 7.895 -24.215 1.00 77.75 86 ARG A C 1
ATOM 704 O O . ARG A 1 86 ? 24.172 8.817 -24.087 1.00 77.75 86 ARG A O 1
ATOM 711 N N . LYS A 1 87 ? 23.447 7.005 -25.210 1.00 73.06 87 LYS A N 1
ATOM 712 C CA . LYS A 1 87 ? 24.517 7.035 -26.222 1.00 73.06 87 LYS A CA 1
ATOM 713 C C . LYS A 1 87 ? 24.234 7.931 -27.416 1.00 73.06 87 LYS A C 1
ATOM 715 O O . LYS A 1 87 ? 25.143 8.582 -27.909 1.00 73.06 87 LYS A O 1
ATOM 720 N N . THR A 1 88 ? 23.003 7.934 -27.914 1.00 68.69 88 THR A N 1
ATOM 721 C CA . THR A 1 88 ? 22.712 8.474 -29.254 1.00 68.69 88 THR A CA 1
ATOM 722 C C . THR A 1 88 ? 21.956 9.796 -29.232 1.00 68.69 88 THR A C 1
ATOM 724 O O . THR A 1 88 ? 21.955 10.492 -30.244 1.00 68.69 88 THR A O 1
ATOM 727 N N . TRP A 1 89 ? 21.312 10.154 -28.110 1.00 59.16 89 TRP A N 1
ATOM 728 C CA . TRP A 1 89 ? 20.443 11.333 -27.920 1.00 59.16 89 TRP A CA 1
ATOM 729 C C . TRP A 1 89 ? 19.259 11.484 -28.900 1.00 59.16 89 TRP A C 1
ATOM 731 O O . TRP A 1 89 ? 18.321 12.224 -28.604 1.00 59.16 89 TRP A O 1
ATOM 741 N N . LYS A 1 90 ? 19.248 10.753 -30.017 1.00 65.25 90 LYS A N 1
ATOM 742 C CA . LYS A 1 90 ? 18.241 10.768 -31.075 1.00 65.25 90 LYS A CA 1
ATOM 743 C C . LYS A 1 90 ? 17.825 9.335 -31.386 1.00 65.25 90 LYS A C 1
ATOM 745 O O . LYS A 1 90 ? 18.632 8.531 -31.841 1.00 65.25 90 LYS A O 1
ATOM 750 N N . TRP A 1 91 ? 16.564 9.032 -31.117 1.00 74.31 91 TRP A N 1
ATOM 751 C CA . TRP A 1 91 ? 15.908 7.795 -31.518 1.00 74.31 91 TRP A CA 1
ATOM 752 C C . TRP A 1 91 ? 14.430 8.097 -31.734 1.00 74.31 91 TRP A C 1
ATOM 754 O O . TRP A 1 91 ? 13.808 8.749 -30.886 1.00 74.31 91 TRP A O 1
ATOM 764 N N . GLU A 1 92 ? 13.900 7.632 -32.859 1.00 77.38 92 GLU A N 1
ATOM 765 C CA . GLU A 1 92 ? 12.497 7.779 -33.220 1.00 77.38 92 GLU A CA 1
ATOM 766 C C . GLU A 1 92 ? 11.743 6.474 -32.925 1.00 77.38 92 GLU A C 1
ATOM 768 O O . GLU A 1 92 ? 12.256 5.390 -33.211 1.00 77.38 92 GLU A O 1
ATOM 773 N N . PRO A 1 93 ? 10.553 6.547 -32.307 1.00 79.12 93 PRO A N 1
ATOM 774 C CA . PRO A 1 93 ? 9.715 5.377 -32.075 1.00 79.12 93 PRO A CA 1
ATOM 775 C C . PRO A 1 93 ? 9.325 4.663 -33.373 1.00 79.12 93 PRO A C 1
ATOM 777 O O . PRO A 1 93 ? 8.747 5.288 -34.257 1.00 79.12 93 PRO A O 1
ATOM 780 N N . THR A 1 94 ? 9.554 3.352 -33.449 1.00 86.12 94 THR A N 1
ATOM 781 C CA . THR A 1 94 ? 9.031 2.501 -34.529 1.00 86.12 94 THR A CA 1
ATOM 782 C C . THR A 1 94 ? 7.615 2.006 -34.243 1.00 86.12 94 THR A C 1
ATOM 784 O O . THR A 1 94 ? 7.141 2.086 -33.106 1.00 86.12 94 THR A O 1
ATOM 787 N N . GLU A 1 95 ? 6.949 1.456 -35.262 1.00 89.06 95 GLU A N 1
ATOM 788 C CA . GLU A 1 95 ? 5.620 0.843 -35.133 1.00 89.06 95 GLU A CA 1
ATOM 789 C C . GLU A 1 95 ? 5.604 -0.255 -34.058 1.00 89.06 95 GLU A C 1
ATOM 791 O O . GLU A 1 95 ? 4.765 -0.223 -33.160 1.00 89.06 95 GLU A O 1
ATOM 796 N N . ASP A 1 96 ? 6.591 -1.158 -34.058 1.00 88.38 96 ASP A N 1
ATOM 797 C CA . ASP A 1 96 ? 6.699 -2.203 -33.033 1.00 88.38 96 ASP A CA 1
ATOM 798 C C . ASP A 1 96 ? 6.847 -1.624 -31.627 1.00 88.38 96 ASP A C 1
ATOM 800 O O . ASP A 1 96 ? 6.227 -2.105 -30.676 1.00 88.38 96 ASP A O 1
ATOM 804 N N . TYR A 1 97 ? 7.635 -0.559 -31.468 1.00 88.25 97 TYR A N 1
ATOM 805 C CA . TYR A 1 97 ? 7.762 0.105 -30.178 1.00 88.25 97 TYR A CA 1
ATOM 806 C C . TYR A 1 97 ? 6.441 0.748 -29.727 1.00 88.25 97 TYR A C 1
ATOM 808 O O . TYR A 1 97 ? 6.090 0.643 -28.545 1.00 88.25 97 TYR A O 1
ATOM 816 N N . GLN A 1 98 ? 5.707 1.399 -30.635 1.00 87.50 98 GLN A N 1
ATOM 817 C CA . GLN A 1 98 ? 4.391 1.970 -30.332 1.00 87.50 98 GLN A CA 1
ATOM 818 C C . GLN A 1 98 ? 3.400 0.873 -29.955 1.00 87.50 98 GLN A C 1
ATOM 820 O O . GLN A 1 98 ? 2.740 0.969 -28.920 1.00 87.50 98 GLN A O 1
ATOM 825 N N . ARG A 1 99 ? 3.403 -0.243 -30.686 1.00 87.00 99 ARG A N 1
ATOM 826 C CA . ARG A 1 99 ? 2.572 -1.400 -30.368 1.00 87.00 99 ARG A CA 1
ATOM 827 C C . ARG A 1 99 ? 2.901 -1.989 -28.999 1.00 87.00 99 ARG A C 1
ATOM 829 O O . ARG A 1 99 ? 1.997 -2.334 -28.241 1.00 87.00 99 ARG A O 1
ATOM 836 N N . ILE A 1 100 ? 4.179 -2.048 -28.613 1.00 87.69 100 ILE A N 1
ATOM 837 C CA . ILE A 1 100 ? 4.559 -2.430 -27.245 1.00 87.69 100 ILE A CA 1
ATOM 838 C C . ILE A 1 100 ? 4.035 -1.411 -26.230 1.00 87.69 100 ILE A C 1
ATOM 840 O O . ILE A 1 100 ? 3.629 -1.823 -25.144 1.00 87.69 100 ILE A O 1
ATOM 844 N N . ILE A 1 101 ? 4.068 -0.099 -26.510 1.00 86.06 101 ILE A N 1
ATOM 845 C CA . ILE A 1 101 ? 3.456 0.900 -25.618 1.00 86.06 101 ILE A CA 1
ATOM 846 C C . ILE A 1 101 ? 1.979 0.597 -25.437 1.00 86.06 101 ILE A C 1
ATO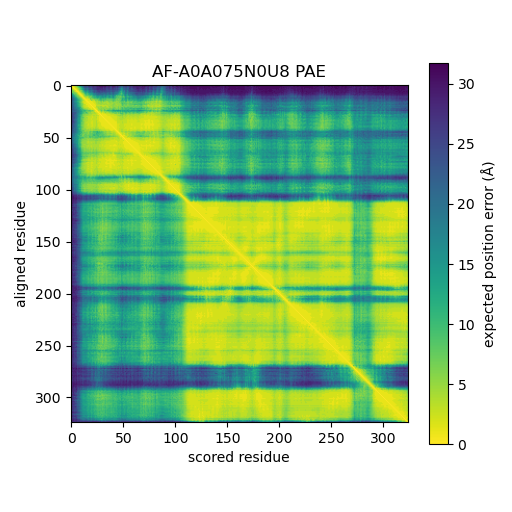M 848 O O . ILE A 1 101 ? 1.567 0.506 -24.289 1.00 86.06 101 ILE A O 1
ATOM 852 N N . GLU A 1 102 ? 1.226 0.413 -26.516 1.00 85.69 102 GLU A N 1
ATOM 853 C CA . GLU A 1 102 ? -0.204 0.110 -26.466 1.00 85.69 102 GLU A CA 1
ATOM 854 C C . GLU A 1 102 ? -0.464 -1.161 -25.663 1.00 85.69 102 GLU A C 1
ATOM 856 O O . GLU A 1 102 ? -1.139 -1.121 -24.644 1.00 85.69 102 GLU A O 1
ATOM 861 N N . LEU A 1 103 ? 0.162 -2.281 -26.029 1.00 82.00 103 LEU A N 1
ATOM 862 C CA . LEU A 1 103 ? -0.033 -3.564 -25.351 1.00 82.00 103 LEU A CA 1
ATOM 863 C C . LEU A 1 103 ? 0.415 -3.526 -23.883 1.00 82.00 103 LEU A C 1
ATOM 865 O O . LEU A 1 103 ? -0.172 -4.181 -23.018 1.00 82.00 103 LEU A O 1
ATOM 869 N N . CYS A 1 104 ? 1.451 -2.745 -23.565 1.00 80.19 104 CYS A N 1
ATOM 870 C CA . CYS A 1 104 ? 1.870 -2.511 -22.185 1.00 80.19 104 CYS A CA 1
ATOM 871 C C . CYS A 1 104 ? 0.993 -1.476 -21.455 1.00 80.19 104 CYS A C 1
ATOM 873 O O . CYS A 1 104 ? 1.003 -1.472 -20.225 1.00 80.19 104 CYS A O 1
ATOM 875 N N . GLY A 1 105 ? 0.298 -0.610 -22.188 1.00 65.50 105 GLY A N 1
ATOM 876 C CA . GLY A 1 105 ? -0.502 0.519 -21.720 1.00 65.50 105 GLY A CA 1
ATOM 877 C C . GLY A 1 105 ? -1.989 0.216 -21.585 1.00 65.50 105 GLY A C 1
ATOM 878 O O . GLY A 1 105 ? -2.642 0.918 -20.830 1.00 65.50 105 GLY A O 1
ATOM 879 N N . ILE A 1 106 ? -2.498 -0.847 -22.224 1.00 58.44 106 ILE A N 1
ATOM 880 C CA . ILE A 1 106 ? -3.784 -1.465 -21.872 1.00 58.44 106 ILE A CA 1
ATOM 881 C C . ILE A 1 106 ? -3.678 -1.781 -20.386 1.00 58.44 106 ILE A C 1
ATOM 883 O O . ILE A 1 106 ? -2.863 -2.622 -20.010 1.00 58.44 106 ILE A O 1
ATOM 887 N N . GLU A 1 107 ? -4.360 -1.053 -19.516 1.00 49.97 107 GLU A N 1
ATOM 888 C CA . GLU A 1 107 ? -4.294 -1.346 -18.089 1.00 49.97 107 GLU A CA 1
ATOM 889 C C . GLU A 1 107 ? -4.681 -2.821 -17.897 1.00 49.97 107 GLU A C 1
ATOM 891 O O . GLU A 1 107 ? -5.484 -3.375 -18.651 1.00 49.97 107 GLU A O 1
ATOM 896 N N . GLY A 1 108 ? -3.966 -3.528 -17.012 1.00 50.09 108 GLY A N 1
ATOM 897 C CA . GLY A 1 108 ? -4.431 -4.866 -16.637 1.00 50.09 108 GLY A CA 1
ATOM 898 C C . GLY A 1 108 ? -5.849 -4.745 -16.085 1.00 50.09 108 GLY A C 1
ATOM 899 O O . GLY A 1 108 ? -6.236 -3.637 -15.724 1.00 50.09 108 GLY A O 1
ATOM 900 N N . GLU A 1 109 ? -6.592 -5.852 -16.022 1.00 52.22 109 GLU A N 1
ATOM 901 C CA . GLU A 1 109 ? -7.865 -5.880 -15.291 1.00 52.22 109 GLU A CA 1
ATOM 902 C C . GLU A 1 109 ? -7.722 -5.070 -14.001 1.00 52.22 109 GLU A C 1
ATOM 904 O O . GLU A 1 109 ? -6.731 -5.248 -13.275 1.00 52.22 109 GLU A O 1
ATOM 909 N N . ASP A 1 110 ? -8.629 -4.107 -13.810 1.00 54.88 110 ASP A N 1
ATOM 910 C CA . ASP A 1 110 ? -8.603 -3.211 -12.664 1.00 54.88 110 ASP A CA 1
ATOM 911 C C . ASP A 1 110 ? -8.422 -4.063 -11.416 1.00 54.88 110 ASP A C 1
ATOM 913 O O . ASP A 1 110 ? -9.194 -4.988 -11.160 1.00 54.88 110 ASP A O 1
ATOM 917 N N . VAL A 1 111 ? -7.336 -3.810 -10.682 1.00 59.44 111 VAL A N 1
ATOM 918 C CA . VAL A 1 111 ? -7.101 -4.513 -9.424 1.00 59.44 111 VAL A CA 1
ATOM 919 C C . VAL A 1 111 ? -8.224 -4.086 -8.503 1.00 59.44 111 VAL A C 1
ATOM 921 O O . VAL A 1 111 ? -8.190 -2.969 -7.980 1.00 59.44 111 VAL A O 1
ATOM 924 N N . GLU A 1 112 ? -9.197 -4.971 -8.322 1.00 82.25 112 GLU A N 1
ATOM 925 C CA . GLU A 1 112 ? -10.355 -4.674 -7.502 1.00 82.25 112 GLU A CA 1
ATOM 926 C C . GLU A 1 112 ? -9.913 -4.448 -6.058 1.00 82.25 112 GLU A C 1
ATOM 928 O O . GLU A 1 112 ? -8.960 -5.051 -5.535 1.00 82.25 112 GLU A O 1
ATOM 933 N N . GLU A 1 113 ? -10.574 -3.495 -5.423 1.00 89.12 113 GLU A N 1
ATOM 934 C CA . GLU A 1 113 ? -10.402 -3.235 -4.010 1.00 89.12 113 GLU A CA 1
ATOM 935 C C . GLU A 1 113 ? -11.133 -4.273 -3.168 1.00 89.12 113 GLU A C 1
ATOM 937 O O . GLU A 1 113 ? -12.010 -4.991 -3.642 1.00 89.12 113 GLU A O 1
ATOM 942 N N . TYR A 1 114 ? -10.744 -4.364 -1.902 1.00 94.69 114 TYR A N 1
ATOM 943 C CA . TYR A 1 114 ? -11.527 -5.126 -0.942 1.00 94.69 114 TYR A CA 1
ATOM 944 C C . TYR A 1 114 ? -12.760 -4.333 -0.527 1.00 94.69 114 TYR A C 1
ATOM 946 O O . TYR A 1 114 ? -12.672 -3.126 -0.317 1.00 94.69 114 TYR A O 1
ATOM 954 N N . SER A 1 115 ? -13.880 -5.028 -0.359 1.00 94.69 115 SER A N 1
ATOM 955 C CA . SER A 1 115 ? -15.057 -4.4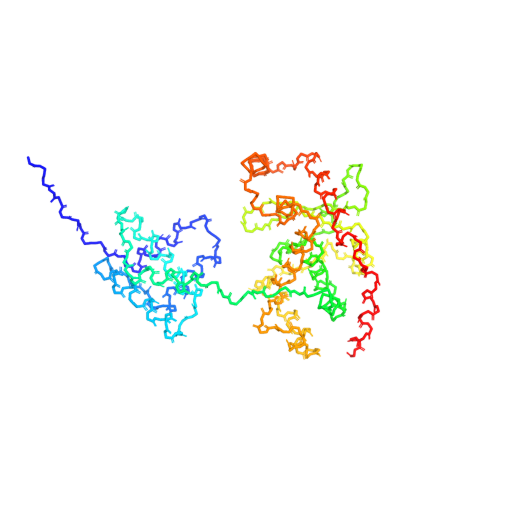83 0.311 1.00 94.69 115 SER A CA 1
ATOM 956 C C . SER A 1 115 ? -14.823 -4.348 1.822 1.00 94.69 115 SER A C 1
ATOM 958 O O . SER A 1 115 ? -13.860 -4.887 2.377 1.00 94.69 115 SER A O 1
ATOM 960 N N . LEU A 1 116 ? -15.736 -3.672 2.526 1.00 94.94 116 LEU A N 1
ATOM 961 C CA . LEU A 1 116 ? -15.710 -3.638 3.990 1.00 94.94 116 LEU A CA 1
ATOM 962 C C . LEU A 1 116 ? -15.759 -5.055 4.588 1.00 94.94 116 LEU A C 1
ATOM 964 O O . LEU A 1 116 ? -14.982 -5.356 5.494 1.00 94.94 116 LEU A O 1
ATOM 968 N N . ASP A 1 117 ? -16.610 -5.932 4.056 1.00 95.62 117 ASP A N 1
ATOM 969 C CA . ASP A 1 117 ? -16.763 -7.314 4.528 1.00 95.62 117 ASP A CA 1
ATOM 970 C C . ASP A 1 117 ? -15.489 -8.144 4.302 1.00 95.62 117 ASP A C 1
ATOM 972 O O . ASP A 1 117 ? -15.099 -8.944 5.162 1.00 95.62 117 ASP A O 1
ATOM 976 N N . ASP A 1 118 ? -14.782 -7.905 3.193 1.00 96.88 118 ASP A N 1
ATOM 977 C CA . ASP A 1 118 ? -13.468 -8.499 2.937 1.00 96.88 118 ASP A CA 1
ATOM 978 C C . ASP A 1 118 ? -12.456 -8.047 4.000 1.00 96.88 118 ASP A C 1
ATOM 980 O O . ASP A 1 118 ? -11.756 -8.876 4.585 1.00 96.88 118 ASP A O 1
ATOM 984 N N . ILE A 1 119 ? -12.398 -6.744 4.311 1.00 97.31 119 ILE A N 1
ATOM 985 C CA . ILE A 1 119 ? -11.501 -6.200 5.345 1.00 97.31 119 ILE A CA 1
ATOM 986 C C . ILE A 1 119 ? -11.826 -6.782 6.724 1.00 97.31 119 ILE A C 1
ATOM 988 O O . ILE A 1 119 ? -10.912 -7.199 7.442 1.00 97.31 119 ILE A O 1
ATOM 992 N N . GLN A 1 120 ? -13.106 -6.870 7.089 1.00 96.50 120 GLN A N 1
ATOM 993 C CA . GLN A 1 120 ? -13.542 -7.495 8.341 1.00 96.50 120 GLN A CA 1
ATOM 994 C C . GLN A 1 120 ? -13.144 -8.974 8.401 1.00 96.50 120 GLN A C 1
ATOM 996 O O . GLN A 1 120 ? -12.641 -9.447 9.425 1.00 96.50 120 GLN A O 1
ATOM 1001 N N . THR A 1 121 ? -13.299 -9.697 7.290 1.00 96.75 121 THR A N 1
ATOM 1002 C CA . THR A 1 121 ? -12.885 -11.099 7.162 1.00 96.75 121 THR A CA 1
ATOM 1003 C C . THR A 1 121 ? -11.375 -11.247 7.334 1.00 96.75 121 THR A C 1
ATOM 1005 O O . THR A 1 121 ? -10.932 -12.066 8.142 1.00 96.75 121 THR A O 1
ATOM 1008 N N . ILE A 1 122 ? -10.578 -10.415 6.655 1.00 97.19 122 ILE A N 1
ATOM 1009 C CA . ILE A 1 122 ? -9.112 -10.392 6.770 1.00 97.19 122 ILE A CA 1
ATOM 1010 C C . ILE A 1 122 ? -8.686 -10.092 8.213 1.00 97.19 122 ILE A C 1
ATOM 1012 O O . ILE A 1 122 ? -7.803 -10.764 8.753 1.00 97.19 122 ILE A O 1
ATOM 1016 N N . PHE A 1 123 ? -9.318 -9.120 8.871 1.00 97.50 123 PHE A N 1
ATOM 1017 C CA . PHE A 1 123 ? -9.053 -8.803 10.276 1.00 97.50 123 PHE A CA 1
ATOM 1018 C C . PHE A 1 123 ? -9.396 -9.975 11.195 1.00 97.50 123 PHE A C 1
ATOM 1020 O O . PHE A 1 123 ? -8.600 -10.299 12.075 1.00 97.50 123 PHE A O 1
ATOM 1027 N N . GLY A 1 124 ? -10.522 -10.651 10.961 1.00 96.62 124 GLY A N 1
ATOM 1028 C CA . GLY A 1 124 ? -10.933 -11.822 11.729 1.00 96.62 124 GLY A CA 1
ATOM 1029 C C . GLY A 1 124 ? -9.934 -12.980 11.634 1.00 96.62 124 GLY A C 1
ATOM 1030 O O . GLY A 1 124 ? -9.507 -13.502 12.663 1.00 96.62 124 GLY A O 1
ATOM 1031 N N . VAL A 1 125 ? -9.506 -13.359 10.423 1.00 96.50 125 VAL A N 1
ATOM 1032 C CA . VAL A 1 125 ? -8.579 -14.496 10.230 1.00 96.50 125 VAL A CA 1
ATOM 1033 C C . VAL A 1 125 ? -7.144 -14.187 10.655 1.00 96.50 125 VAL A C 1
ATOM 1035 O O . VAL A 1 125 ? -6.425 -15.075 11.107 1.00 96.50 125 VAL A O 1
ATOM 1038 N N . THR A 1 126 ? -6.709 -12.929 10.556 1.00 95.69 126 THR A N 1
ATOM 1039 C CA . THR A 1 126 ? -5.357 -12.528 10.985 1.00 95.69 126 THR A CA 1
ATOM 1040 C C . THR A 1 126 ? -5.275 -12.192 12.468 1.00 95.69 126 THR A C 1
ATOM 1042 O O . THR A 1 126 ? -4.170 -12.073 12.991 1.00 95.69 126 THR A O 1
ATOM 1045 N N . PHE A 1 127 ? -6.412 -12.086 13.167 1.00 94.81 127 PHE A N 1
ATOM 1046 C CA . PHE A 1 127 ? -6.508 -11.577 14.534 1.00 94.81 127 PHE A CA 1
ATOM 1047 C C . PHE A 1 127 ? -5.501 -12.204 15.502 1.00 94.81 127 PHE A C 1
ATOM 1049 O O . PHE A 1 127 ? -4.862 -11.486 16.266 1.00 94.81 127 PHE A O 1
ATOM 1056 N N . TYR A 1 128 ? -5.322 -13.525 15.467 1.00 91.06 128 TYR A N 1
ATOM 1057 C CA . TYR A 1 128 ? -4.440 -14.247 16.392 1.00 91.06 128 TYR A CA 1
ATOM 1058 C C . TYR A 1 128 ? -2.951 -14.219 16.007 1.00 91.06 128 TYR A C 1
ATOM 1060 O O . TYR A 1 128 ? -2.131 -14.811 16.706 1.00 91.06 128 TYR A O 1
ATOM 1068 N N . GLU A 1 129 ? -2.580 -13.511 14.940 1.00 90.75 129 GLU A N 1
ATOM 1069 C CA . GLU A 1 129 ? -1.196 -13.218 14.571 1.00 90.75 129 GLU A CA 1
ATOM 1070 C C . GLU A 1 129 ? -0.901 -11.720 14.766 1.00 90.75 129 GLU A C 1
ATOM 1072 O O . GLU A 1 129 ? -1.076 -10.950 13.822 1.00 90.75 129 GLU A O 1
ATOM 1077 N N . PRO A 1 130 ? -0.418 -11.273 15.944 1.00 89.31 130 PRO A N 1
ATOM 1078 C CA . PRO A 1 130 ? -0.343 -9.849 16.286 1.00 89.31 130 PRO A CA 1
ATOM 1079 C C . PRO A 1 130 ? 0.351 -8.971 15.235 1.00 89.31 130 PRO A C 1
ATOM 1081 O O . PRO A 1 130 ? -0.225 -7.982 14.795 1.00 89.31 130 PRO A O 1
ATOM 1084 N N . ASP A 1 131 ? 1.543 -9.351 14.760 1.00 89.44 131 ASP A N 1
ATOM 1085 C CA . ASP A 1 131 ? 2.268 -8.564 13.747 1.00 89.44 131 ASP A CA 1
ATOM 1086 C C . ASP A 1 131 ? 1.529 -8.487 12.405 1.00 89.44 131 ASP A C 1
ATOM 1088 O O . ASP A 1 131 ? 1.522 -7.443 11.750 1.00 89.44 131 ASP A O 1
ATOM 1092 N N . LEU A 1 132 ? 0.925 -9.601 11.973 1.00 92.62 132 LEU A N 1
ATOM 1093 C CA . LEU A 1 132 ? 0.205 -9.671 10.703 1.00 92.62 132 LEU A CA 1
ATOM 1094 C C . LEU A 1 132 ? -1.108 -8.891 10.789 1.00 92.62 132 LEU A C 1
ATOM 1096 O O . LEU A 1 132 ? -1.424 -8.133 9.874 1.00 92.62 132 LEU A O 1
ATOM 1100 N N . PHE A 1 133 ? -1.831 -9.040 11.898 1.00 95.12 133 PHE A N 1
ATOM 1101 C CA . PHE A 1 133 ? -3.033 -8.279 12.198 1.00 95.12 133 PHE A CA 1
ATOM 1102 C C . PHE A 1 133 ? -2.745 -6.778 12.199 1.00 95.12 133 PHE A C 1
ATOM 1104 O O . PHE A 1 133 ? -3.367 -6.031 11.447 1.00 95.12 133 PHE A O 1
ATOM 1111 N N . ASN A 1 134 ? -1.745 -6.341 12.970 1.00 95.12 134 ASN A N 1
ATOM 1112 C CA . ASN A 1 134 ? -1.349 -4.938 13.048 1.00 95.12 134 ASN A CA 1
ATOM 1113 C C . ASN A 1 134 ? -0.966 -4.392 11.664 1.00 95.12 134 ASN A C 1
ATOM 1115 O O . ASN A 1 134 ? -1.357 -3.281 11.304 1.00 95.12 134 ASN A O 1
ATOM 1119 N N . ALA A 1 135 ? -0.244 -5.178 10.856 1.00 94.81 135 ALA A N 1
ATOM 1120 C CA . ALA A 1 135 ? 0.076 -4.815 9.481 1.00 94.81 135 ALA A CA 1
ATOM 1121 C C . ALA A 1 135 ? -1.187 -4.620 8.626 1.00 94.81 135 ALA A C 1
ATOM 1123 O O . ALA A 1 135 ? -1.301 -3.594 7.955 1.00 94.81 135 ALA A O 1
ATOM 1124 N N . CYS A 1 136 ? -2.142 -5.553 8.671 1.00 96.50 136 CYS A N 1
ATOM 1125 C CA . CYS A 1 136 ? -3.392 -5.459 7.911 1.00 96.50 136 CYS A CA 1
ATOM 1126 C C . CYS A 1 136 ? -4.234 -4.254 8.349 1.00 96.50 136 CYS A C 1
ATOM 1128 O O . CYS A 1 136 ? -4.714 -3.509 7.493 1.00 96.50 136 CYS A O 1
ATOM 1130 N N . VAL A 1 137 ? -4.346 -4.009 9.660 1.00 97.12 137 VAL A N 1
ATOM 1131 C CA . VAL A 1 137 ? -5.061 -2.852 10.220 1.00 97.12 137 VAL A CA 1
ATOM 1132 C C . VAL A 1 137 ? -4.445 -1.546 9.744 1.00 97.12 137 VAL A C 1
ATOM 1134 O O . VAL A 1 137 ? -5.151 -0.684 9.227 1.00 97.12 137 VAL A O 1
ATOM 1137 N N . LEU A 1 138 ? -3.123 -1.400 9.844 1.00 95.75 138 LEU A N 1
ATOM 1138 C CA . LEU A 1 138 ? -2.465 -0.192 9.364 1.00 95.75 138 LEU A CA 1
ATOM 1139 C C . LEU A 1 138 ? -2.664 -0.012 7.853 1.00 95.75 138 LEU A C 1
ATOM 1141 O O . LEU A 1 138 ? -3.051 1.068 7.419 1.00 95.75 138 LEU A O 1
ATOM 1145 N N . GLN A 1 139 ? -2.465 -1.051 7.036 1.00 95.19 139 GLN A N 1
ATOM 1146 C CA . GLN A 1 139 ? -2.669 -0.931 5.585 1.00 95.19 139 GLN A CA 1
ATOM 1147 C C . GLN A 1 139 ? -4.096 -0.516 5.217 1.00 95.19 139 GLN A C 1
ATOM 1149 O O . GLN A 1 139 ? -4.252 0.260 4.274 1.00 95.19 139 GLN A O 1
ATOM 1154 N N . SER A 1 140 ? -5.088 -1.007 5.962 1.00 96.38 140 SER A N 1
ATOM 1155 C CA . SER A 1 140 ? -6.512 -0.861 5.640 1.00 96.38 140 SER A CA 1
ATOM 1156 C C . SER A 1 140 ? -7.201 0.296 6.358 1.00 96.38 140 SER A C 1
ATOM 1158 O O . SER A 1 140 ? -8.334 0.594 6.015 1.00 96.38 140 SER A O 1
ATOM 1160 N N . LEU A 1 141 ? -6.554 0.958 7.328 1.00 97.12 141 LEU A N 1
ATOM 1161 C CA . LEU A 1 141 ? -7.132 2.111 8.042 1.00 97.12 141 LEU A CA 1
ATOM 1162 C C . LEU A 1 141 ? -6.275 3.383 7.973 1.00 97.12 141 LEU A C 1
ATOM 1164 O O . LEU A 1 141 ? -6.793 4.470 8.216 1.00 97.12 141 LEU A O 1
ATOM 1168 N N . SER A 1 142 ? -4.984 3.287 7.638 1.00 94.56 142 SER A N 1
ATOM 1169 C CA . SER A 1 142 ? -4.119 4.458 7.391 1.00 94.56 142 SER A CA 1
ATOM 1170 C C . SER A 1 142 ? -3.673 4.587 5.938 1.00 94.56 142 SER A C 1
ATOM 1172 O O . SER A 1 142 ? -3.033 5.570 5.553 1.00 94.56 142 SER A O 1
ATOM 1174 N N . GLY A 1 143 ? -3.930 3.552 5.135 1.00 90.00 143 GLY A N 1
ATOM 1175 C CA . GLY A 1 143 ? -3.509 3.480 3.746 1.00 90.00 143 GLY A CA 1
ATOM 1176 C C . GLY A 1 143 ? -2.006 3.293 3.587 1.00 90.00 143 GLY A C 1
ATOM 1177 O O . GLY A 1 143 ? -1.506 3.409 2.471 1.00 90.00 143 GLY A O 1
ATOM 1178 N N . ILE A 1 144 ? -1.233 3.020 4.643 1.00 91.44 144 ILE A N 1
ATOM 1179 C CA . ILE A 1 144 ? 0.219 2.837 4.531 1.00 91.44 144 ILE A CA 1
ATOM 1180 C C . ILE A 1 144 ? 0.581 1.679 3.583 1.00 91.44 144 ILE A C 1
ATOM 1182 O O . ILE A 1 144 ? -0.078 0.648 3.499 1.00 91.44 144 ILE A O 1
ATOM 1186 N N . ARG A 1 145 ? 1.675 1.831 2.829 1.00 89.00 145 ARG A N 1
ATOM 1187 C CA . ARG A 1 145 ? 2.218 0.740 1.996 1.00 89.00 145 ARG A CA 1
ATOM 1188 C C . ARG A 1 145 ? 2.871 -0.324 2.872 1.00 89.00 145 ARG A C 1
ATOM 1190 O O . ARG A 1 145 ? 3.683 0.033 3.718 1.00 89.00 145 ARG A O 1
ATOM 1197 N N . ALA A 1 146 ? 2.672 -1.603 2.539 1.00 89.94 146 ALA A N 1
ATOM 1198 C CA . ALA A 1 146 ? 3.292 -2.739 3.232 1.00 89.94 146 ALA A CA 1
ATOM 1199 C C . ALA A 1 146 ? 4.791 -2.539 3.514 1.00 89.94 146 ALA A C 1
ATOM 1201 O O . ALA A 1 146 ? 5.245 -2.700 4.637 1.00 89.94 146 ALA A O 1
ATOM 1202 N N . GLY A 1 147 ? 5.571 -2.104 2.518 1.00 86.06 147 GLY A N 1
ATOM 1203 C CA . GLY A 1 147 ? 7.019 -1.913 2.685 1.00 86.06 147 GLY A CA 1
ATOM 1204 C C . GLY A 1 147 ? 7.423 -0.834 3.694 1.00 86.06 147 GLY A C 1
ATOM 1205 O O . GLY A 1 147 ? 8.574 -0.819 4.112 1.00 86.06 147 GLY A O 1
ATOM 1206 N N . ALA A 1 148 ? 6.505 0.052 4.076 1.00 87.81 148 ALA A N 1
ATOM 1207 C CA . ALA A 1 148 ? 6.755 1.127 5.025 1.00 87.81 148 ALA A CA 1
ATOM 1208 C C . ALA A 1 148 ? 6.346 0.783 6.470 1.00 87.81 148 ALA A C 1
ATOM 1210 O O . ALA A 1 148 ? 6.615 1.569 7.369 1.00 87.81 148 ALA A O 1
ATOM 1211 N N . LEU A 1 149 ? 5.739 -0.389 6.692 1.00 90.56 149 LEU A N 1
ATOM 1212 C CA . LEU A 1 149 ? 5.458 -0.925 8.030 1.00 90.56 149 LEU A CA 1
ATOM 1213 C C . LEU A 1 149 ? 6.705 -1.487 8.720 1.00 90.56 149 LEU A C 1
ATOM 1215 O O . LEU A 1 149 ? 6.694 -1.723 9.924 1.00 90.56 149 LEU A O 1
ATOM 1219 N N . LYS A 1 150 ? 7.763 -1.756 7.946 1.00 87.38 150 LYS A N 1
ATOM 1220 C CA . LYS A 1 150 ? 8.971 -2.435 8.412 1.00 87.38 150 LYS A CA 1
ATOM 1221 C C . LYS A 1 150 ? 9.582 -1.685 9.601 1.00 87.38 150 LYS A C 1
ATOM 1223 O O . LYS A 1 150 ? 10.110 -0.591 9.414 1.00 87.38 150 LYS A O 1
ATOM 1228 N N . GLY A 1 151 ? 9.561 -2.306 10.783 1.00 81.56 151 GLY A N 1
ATOM 1229 C CA . GLY A 1 151 ? 10.170 -1.756 11.997 1.00 81.56 151 GLY A CA 1
ATOM 1230 C C . GLY A 1 151 ? 9.451 -0.525 12.554 1.00 81.56 151 GLY A C 1
ATOM 1231 O O . GLY A 1 151 ? 10.075 0.282 13.239 1.00 81.56 151 GLY A O 1
ATOM 1232 N N . LEU A 1 152 ? 8.162 -0.344 12.250 1.00 89.56 152 LEU A N 1
ATOM 1233 C CA . LEU A 1 152 ? 7.376 0.749 12.818 1.00 89.56 152 LEU A CA 1
ATOM 1234 C C . LEU A 1 152 ? 7.186 0.522 14.327 1.00 89.56 152 LEU A C 1
ATOM 1236 O O . LEU A 1 152 ? 6.621 -0.490 14.735 1.00 89.56 152 LEU A O 1
ATOM 1240 N N . GLY A 1 153 ? 7.682 1.451 15.146 1.00 91.25 153 GLY A N 1
ATOM 1241 C CA . GLY A 1 153 ? 7.605 1.398 16.609 1.00 91.25 153 GLY A CA 1
ATOM 1242 C C . GLY A 1 153 ? 6.361 2.073 17.183 1.00 91.25 153 GLY A C 1
ATOM 1243 O O . GLY A 1 153 ? 5.804 2.983 16.569 1.00 91.25 153 GLY A O 1
ATOM 1244 N N . TRP A 1 154 ? 5.965 1.687 18.399 1.00 91.75 154 TRP A N 1
ATOM 1245 C CA . TRP A 1 154 ? 4.844 2.322 19.115 1.00 91.75 154 TRP A CA 1
ATOM 1246 C C . TRP A 1 154 ? 5.078 3.812 19.392 1.00 91.75 154 TRP A C 1
ATOM 1248 O O . TRP A 1 154 ? 4.137 4.599 19.398 1.00 91.75 154 TRP A O 1
ATOM 1258 N N . THR A 1 155 ? 6.336 4.217 19.574 1.00 91.50 155 THR A N 1
ATOM 1259 C CA . THR A 1 155 ? 6.742 5.605 19.851 1.00 91.50 155 THR A CA 1
ATOM 1260 C C . THR A 1 155 ? 6.769 6.502 18.610 1.00 91.50 155 THR A C 1
ATOM 1262 O O . THR A 1 155 ? 7.004 7.700 18.730 1.00 91.50 155 THR A O 1
ATOM 1265 N N . ALA A 1 156 ? 6.526 5.956 17.412 1.00 91.25 156 ALA A N 1
ATOM 1266 C CA . ALA A 1 156 ? 6.485 6.740 16.175 1.00 91.25 156 ALA A CA 1
ATOM 1267 C C . ALA A 1 156 ? 5.217 7.608 16.048 1.00 91.25 156 ALA A C 1
ATOM 1269 O O . ALA A 1 156 ? 5.158 8.501 15.196 1.00 91.25 156 ALA A O 1
ATOM 1270 N N . PHE A 1 157 ? 4.205 7.325 16.870 1.00 94.88 157 PHE A N 1
ATOM 1271 C CA . PHE A 1 157 ? 2.896 7.957 16.845 1.00 94.88 157 PHE A CA 1
ATOM 1272 C C . PHE A 1 157 ? 2.860 9.131 17.817 1.00 94.88 157 PHE A C 1
ATOM 1274 O O . PHE A 1 157 ? 3.289 9.015 18.962 1.00 94.88 157 PHE A O 1
ATOM 1281 N N . HIS A 1 158 ? 2.329 10.261 17.365 1.00 94.06 158 HIS A N 1
ATOM 1282 C CA . HIS A 1 158 ? 2.194 11.459 18.182 1.00 94.06 158 HIS A CA 1
ATOM 1283 C C . HIS A 1 158 ? 0.820 12.090 17.996 1.00 94.06 158 HIS A C 1
ATOM 1285 O O . HIS A 1 158 ? 0.226 12.031 16.916 1.00 94.06 158 HIS A O 1
ATOM 1291 N N . LYS A 1 159 ? 0.329 12.704 19.072 1.00 94.38 159 LYS A N 1
ATOM 1292 C CA . LYS A 1 159 ? -0.875 13.532 19.046 1.00 94.38 159 LYS A CA 1
ATOM 1293 C C . LYS A 1 159 ? -0.599 14.825 18.289 1.00 94.38 159 LYS A C 1
ATOM 1295 O O . LYS A 1 159 ? 0.533 15.315 18.268 1.00 94.38 159 LYS A O 1
ATOM 1300 N N . VAL A 1 160 ? -1.645 15.380 17.695 1.00 89.56 160 VAL A N 1
ATOM 1301 C CA . VAL A 1 160 ? -1.604 16.720 17.112 1.00 89.56 160 VAL A CA 1
ATOM 1302 C C . VAL A 1 160 ? -2.169 17.698 18.135 1.00 89.56 160 VAL A C 1
ATOM 1304 O O . VAL A 1 160 ? -3.259 17.443 18.645 1.00 89.56 160 VAL A O 1
ATOM 1307 N N . PRO A 1 161 ? -1.464 18.798 18.452 1.00 87.25 161 PRO A N 1
ATOM 1308 C CA . PRO A 1 161 ? -2.021 19.839 19.305 1.00 87.25 161 PRO A CA 1
ATOM 1309 C C . PRO A 1 161 ? -3.384 20.306 18.779 1.00 87.25 161 PRO A C 1
ATOM 1311 O O . PRO A 1 161 ? -3.536 20.555 17.579 1.00 87.25 161 PRO A O 1
ATOM 1314 N N . ASP A 1 162 ? -4.359 20.406 19.679 1.00 88.06 162 ASP A N 1
ATOM 1315 C CA . ASP A 1 162 ? -5.717 20.900 19.414 1.00 88.06 162 ASP A CA 1
ATOM 1316 C C . ASP A 1 162 ? -6.570 20.047 18.449 1.00 88.06 162 ASP A C 1
ATOM 1318 O O . ASP A 1 162 ? -7.620 20.503 17.998 1.00 88.06 162 ASP A O 1
ATOM 1322 N N . VAL A 1 163 ? -6.160 18.812 18.116 1.00 92.00 163 VAL A N 1
ATOM 1323 C CA . VAL A 1 163 ? -6.983 17.873 17.330 1.00 92.00 163 VAL A CA 1
ATOM 1324 C C . VAL A 1 163 ? -7.080 16.522 18.031 1.00 92.00 163 VAL A C 1
ATOM 1326 O O . VAL A 1 163 ? -6.187 15.680 17.932 1.00 92.00 163 VAL A O 1
ATOM 1329 N N . ASP A 1 164 ? -8.213 16.289 18.691 1.00 93.50 164 ASP A N 1
ATOM 1330 C CA . ASP A 1 164 ? -8.442 15.060 19.449 1.00 93.50 164 ASP A CA 1
ATOM 1331 C C . ASP A 1 164 ? -8.772 13.846 18.573 1.00 93.50 164 ASP A C 1
ATOM 1333 O O . ASP A 1 164 ? -9.471 13.937 17.549 1.00 93.50 164 ASP A O 1
ATOM 1337 N N . GLY A 1 165 ? -8.319 12.683 19.051 1.00 95.88 165 GLY A N 1
ATOM 1338 C CA . GLY A 1 165 ? -8.687 11.362 18.553 1.00 95.88 165 GLY A CA 1
ATOM 1339 C C . GLY A 1 165 ? -7.916 10.886 17.322 1.00 95.88 165 GLY A C 1
ATOM 1340 O O . GLY A 1 165 ? -8.241 9.822 16.800 1.00 95.88 165 GLY A O 1
ATOM 1341 N N . VAL A 1 166 ? -6.910 11.625 16.845 1.00 97.38 166 VAL A N 1
ATOM 1342 C CA . VAL A 1 166 ? -6.059 11.220 15.714 1.00 97.38 166 VAL A CA 1
ATOM 1343 C C . VAL A 1 166 ? -4.592 11.227 16.118 1.00 97.38 166 VAL A C 1
ATOM 1345 O O . VAL A 1 166 ? -4.098 12.176 16.725 1.00 97.38 166 VAL A O 1
ATOM 1348 N N . LEU A 1 167 ? -3.882 10.175 15.724 1.00 97.00 167 LEU A N 1
ATOM 1349 C CA . LEU A 1 167 ? -2.437 10.075 15.848 1.00 97.00 167 LEU A CA 1
ATOM 1350 C C . LEU A 1 167 ? -1.789 10.144 14.473 1.00 97.00 167 LEU A C 1
ATOM 1352 O O . LEU A 1 167 ? -2.246 9.513 13.517 1.00 97.00 167 LEU A O 1
ATOM 1356 N N . LEU A 1 168 ? -0.689 10.885 14.394 1.00 94.81 168 LEU A N 1
ATOM 1357 C CA . LEU A 1 168 ? 0.125 10.991 13.194 1.00 94.81 168 LEU A CA 1
ATOM 1358 C C . LEU A 1 168 ? 1.442 10.252 13.363 1.00 94.81 168 LEU A C 1
ATOM 1360 O O . LEU A 1 168 ? 1.983 10.143 14.462 1.00 94.81 168 LEU A O 1
ATOM 1364 N N . TYR A 1 169 ? 1.989 9.775 12.252 1.00 92.69 169 TYR A N 1
ATOM 1365 C CA . TYR A 1 169 ? 3.300 9.141 12.228 1.00 92.69 169 TYR A CA 1
ATOM 1366 C C . TYR A 1 169 ? 3.961 9.310 10.864 1.00 92.69 169 TYR A C 1
ATOM 1368 O O . TYR A 1 169 ? 3.314 9.380 9.813 1.00 92.69 169 TYR A O 1
ATOM 1376 N N . ARG A 1 170 ? 5.291 9.410 10.881 1.00 87.50 170 ARG A N 1
ATOM 1377 C CA . ARG A 1 170 ? 6.087 9.610 9.671 1.00 87.50 170 ARG A CA 1
ATOM 1378 C C . ARG A 1 170 ? 6.330 8.279 8.981 1.00 87.50 170 ARG A C 1
ATOM 1380 O O . ARG A 1 170 ? 6.750 7.304 9.593 1.00 87.50 170 ARG A O 1
ATOM 1387 N N . VAL A 1 171 ? 6.158 8.281 7.669 1.00 86.19 171 VAL A N 1
ATOM 1388 C CA . VAL A 1 171 ? 6.304 7.106 6.822 1.00 86.19 171 VAL A CA 1
ATOM 1389 C C . VAL A 1 171 ? 7.332 7.385 5.737 1.00 86.19 171 VAL A C 1
ATOM 1391 O O . VAL A 1 171 ? 7.353 8.473 5.165 1.00 86.19 171 VAL A O 1
ATOM 1394 N N . PHE A 1 172 ? 8.183 6.407 5.422 1.00 82.88 172 PHE A N 1
ATOM 1395 C CA . PHE A 1 172 ? 9.057 6.449 4.250 1.00 82.88 172 PHE A CA 1
ATOM 1396 C C . PHE A 1 172 ? 8.662 5.361 3.254 1.00 82.88 172 PHE A C 1
ATOM 1398 O O . PHE A 1 172 ? 8.668 4.174 3.568 1.00 82.88 172 PHE A O 1
ATOM 1405 N N . SER A 1 173 ? 8.310 5.747 2.029 1.00 80.38 173 SER A N 1
ATOM 1406 C CA . SER A 1 173 ? 7.960 4.789 0.981 1.00 80.38 173 SER A CA 1
ATOM 1407 C C . SER A 1 173 ? 8.286 5.327 -0.404 1.00 80.38 173 SER A C 1
ATOM 1409 O O . SER A 1 173 ? 8.116 6.513 -0.675 1.00 80.38 173 SER A O 1
ATOM 1411 N N . LYS A 1 174 ? 8.755 4.446 -1.301 1.00 74.81 174 LYS A N 1
ATOM 1412 C CA . LYS A 1 174 ? 9.130 4.783 -2.690 1.00 74.81 174 LYS A CA 1
ATOM 1413 C C . LYS A 1 174 ? 10.028 6.035 -2.793 1.00 74.81 174 LYS A C 1
ATOM 1415 O O . LYS A 1 174 ? 9.855 6.855 -3.693 1.00 74.81 174 LYS A O 1
ATOM 1420 N N . GLY A 1 175 ? 10.979 6.180 -1.866 1.00 70.94 175 GLY A N 1
ATOM 1421 C CA . GLY A 1 175 ? 11.941 7.287 -1.858 1.00 70.94 175 GLY A CA 1
ATOM 1422 C C . GLY A 1 175 ? 11.390 8.619 -1.342 1.00 70.94 175 GLY A C 1
ATOM 1423 O O . GLY A 1 175 ? 11.983 9.657 -1.620 1.00 70.94 175 GLY A O 1
ATOM 1424 N N . ARG A 1 176 ? 10.247 8.630 -0.641 1.00 73.75 176 ARG A N 1
ATOM 1425 C CA . ARG A 1 176 ? 9.653 9.852 -0.083 1.00 73.75 176 ARG A CA 1
ATOM 1426 C C . ARG A 1 176 ? 9.167 9.660 1.337 1.00 73.75 176 ARG A C 1
ATOM 1428 O O . ARG A 1 176 ? 8.677 8.588 1.689 1.00 73.75 176 ARG A O 1
ATOM 1435 N N . HIS A 1 177 ? 9.256 10.739 2.106 1.00 79.62 177 HIS A N 1
ATOM 1436 C CA . HIS A 1 177 ? 8.581 10.854 3.386 1.00 79.62 177 HIS A CA 1
ATOM 1437 C C . HIS A 1 177 ? 7.189 11.454 3.209 1.00 79.62 177 HIS A C 1
ATOM 1439 O O . HIS A 1 177 ? 7.019 12.384 2.423 1.00 79.62 177 HIS A O 1
ATOM 1445 N N . TYR A 1 178 ? 6.225 10.932 3.954 1.00 82.00 178 TYR A N 1
ATOM 1446 C CA . TYR A 1 178 ? 4.900 11.518 4.133 1.00 82.00 178 TYR A CA 1
ATOM 1447 C C . TYR A 1 178 ? 4.415 11.240 5.558 1.00 82.00 178 TYR A C 1
ATOM 1449 O O . TYR A 1 178 ? 5.026 10.443 6.275 1.00 82.00 178 TYR A O 1
ATOM 1457 N N . THR A 1 179 ? 3.344 11.907 5.970 1.00 88.12 179 THR A N 1
ATOM 1458 C CA . THR A 1 179 ? 2.714 11.704 7.276 1.00 88.12 179 THR A CA 1
ATOM 1459 C C . THR A 1 179 ? 1.425 10.926 7.064 1.00 88.12 179 THR A C 1
ATOM 1461 O O . THR A 1 179 ? 0.598 11.335 6.252 1.00 88.12 179 THR A O 1
ATOM 1464 N N . ALA A 1 180 ? 1.290 9.795 7.749 1.00 92.31 180 ALA A N 1
ATOM 1465 C CA . ALA A 1 180 ? 0.062 9.013 7.788 1.00 92.31 180 ALA A CA 1
ATOM 1466 C C . ALA A 1 180 ? -0.706 9.319 9.078 1.00 92.31 180 ALA A C 1
ATOM 1468 O O . ALA A 1 180 ? -0.122 9.799 10.054 1.00 92.31 180 ALA A O 1
ATOM 1469 N N . ALA A 1 181 ? -2.004 9.029 9.064 1.00 96.12 181 ALA A N 1
ATOM 1470 C CA . ALA A 1 181 ? -2.908 9.220 10.187 1.00 96.12 181 ALA A CA 1
ATOM 1471 C C . ALA A 1 181 ? -3.592 7.902 10.558 1.00 96.12 181 ALA A C 1
ATOM 1473 O O . ALA A 1 181 ? -3.760 7.020 9.714 1.00 96.12 181 ALA A O 1
ATOM 1474 N N . ILE A 1 182 ? -3.964 7.768 11.825 1.00 97.62 182 ILE A N 1
ATOM 1475 C CA . ILE A 1 182 ? -4.816 6.694 12.333 1.00 97.62 182 ILE A CA 1
ATOM 1476 C C . ILE A 1 182 ? -5.641 7.222 13.504 1.00 97.62 182 ILE A C 1
ATOM 1478 O O . ILE A 1 182 ? -5.199 8.146 14.193 1.00 97.62 182 ILE A O 1
ATOM 1482 N N . SER A 1 183 ? -6.822 6.659 13.761 1.00 98.00 183 SER A N 1
ATOM 1483 C CA . SER A 1 183 ? -7.570 7.045 14.957 1.00 98.00 183 SER A CA 1
ATOM 1484 C C . SER A 1 183 ? -6.850 6.563 16.219 1.00 98.00 183 SER A C 1
ATOM 1486 O O . SER A 1 183 ? -6.267 5.476 16.267 1.00 98.00 183 SER A O 1
ATOM 1488 N N . GLU A 1 184 ? -6.884 7.391 17.261 1.00 97.38 184 GLU A N 1
ATOM 1489 C CA . GLU A 1 184 ? -6.321 7.069 18.575 1.00 97.38 184 GLU A CA 1
ATOM 1490 C C . GLU A 1 184 ? -6.980 5.813 19.155 1.00 97.38 184 GLU A C 1
ATOM 1492 O O . GLU A 1 184 ? -6.302 4.977 19.746 1.00 97.38 184 GLU A O 1
ATOM 1497 N N . ARG A 1 185 ? -8.278 5.632 18.890 1.00 96.94 185 ARG A N 1
ATOM 1498 C CA . ARG A 1 185 ? -9.036 4.435 19.260 1.00 96.94 185 ARG A CA 1
ATOM 1499 C C . ARG A 1 185 ? -8.428 3.161 18.671 1.00 96.94 185 ARG A C 1
ATOM 1501 O O . ARG A 1 185 ? -8.123 2.233 19.413 1.00 96.94 185 ARG A O 1
ATOM 1508 N N . VAL A 1 186 ? -8.179 3.139 17.359 1.00 97.62 186 VAL A N 1
ATOM 1509 C CA . VAL A 1 186 ? -7.535 1.996 16.694 1.00 97.62 186 VAL A CA 1
ATOM 1510 C C . VAL A 1 186 ? -6.138 1.761 17.247 1.00 97.62 186 VAL A C 1
ATOM 1512 O O . VAL A 1 186 ? -5.792 0.628 17.566 1.00 97.62 186 VAL A O 1
ATOM 1515 N N . PHE A 1 187 ? -5.332 2.812 17.399 1.00 96.88 187 PHE A N 1
ATOM 1516 C CA . PHE A 1 187 ? -3.985 2.664 17.944 1.00 96.88 187 PHE A CA 1
ATOM 1517 C C . PHE A 1 187 ? -3.985 2.071 19.359 1.00 96.88 187 PHE A C 1
ATOM 1519 O O . PHE A 1 187 ? -3.208 1.156 19.628 1.00 96.88 187 PHE A O 1
ATOM 1526 N N . ASN A 1 188 ? -4.865 2.551 20.240 1.00 95.50 188 ASN A N 1
ATOM 1527 C CA . ASN A 1 188 ? -4.988 2.039 21.601 1.00 95.50 188 ASN A CA 1
ATOM 1528 C C . ASN A 1 188 ? -5.446 0.578 21.606 1.00 95.50 188 ASN A C 1
ATOM 1530 O O . ASN A 1 188 ? -4.822 -0.231 22.281 1.00 95.50 188 ASN A O 1
ATOM 1534 N N . PHE A 1 189 ? -6.414 0.204 20.761 1.00 95.62 189 PHE A N 1
ATOM 1535 C CA . PHE A 1 189 ? -6.805 -1.198 20.594 1.00 95.62 189 PHE A CA 1
ATOM 1536 C C . PHE A 1 189 ? -5.618 -2.091 20.194 1.00 95.62 189 PHE A C 1
ATOM 1538 O O . PHE A 1 189 ? -5.421 -3.163 20.764 1.00 95.62 189 PHE A O 1
ATOM 1545 N N . LEU A 1 190 ? -4.778 -1.656 19.245 1.00 95.00 190 LEU A N 1
ATOM 1546 C CA . LEU A 1 190 ? -3.566 -2.405 18.881 1.00 95.00 190 LEU A CA 1
ATOM 1547 C C . LEU A 1 190 ? -2.56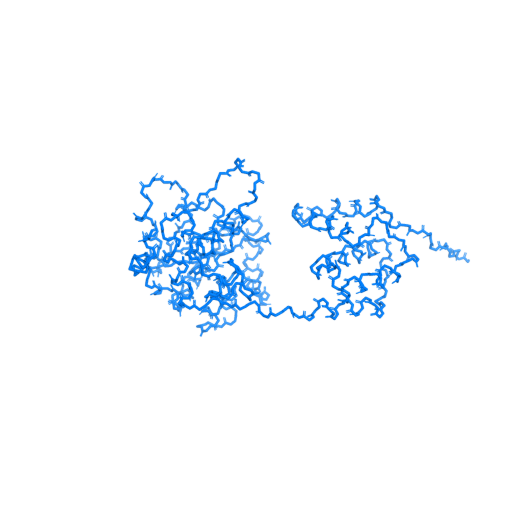9 -2.474 20.048 1.00 95.00 190 LEU A C 1
ATOM 1549 O O . LEU A 1 190 ? -1.950 -3.517 20.272 1.00 95.00 190 LEU A O 1
ATOM 1553 N N . LYS A 1 191 ? -2.414 -1.374 20.790 1.00 92.50 191 LYS A N 1
ATOM 1554 C CA . LYS A 1 191 ? -1.476 -1.252 21.910 1.00 92.50 191 LYS A CA 1
ATOM 1555 C C . LYS A 1 191 ? -1.866 -2.140 23.089 1.00 92.50 191 LYS A C 1
ATOM 1557 O O . LYS A 1 191 ? -1.002 -2.835 23.614 1.00 92.50 191 LYS A O 1
ATOM 1562 N N . ASP A 1 192 ? -3.142 -2.185 23.453 1.00 91.12 192 ASP A N 1
ATOM 1563 C CA . ASP A 1 192 ? -3.660 -3.021 24.546 1.00 91.12 192 ASP A CA 1
ATOM 1564 C C . ASP A 1 192 ? -3.478 -4.518 24.253 1.00 91.12 192 ASP A C 1
ATOM 1566 O O . ASP A 1 192 ? -3.343 -5.352 25.151 1.00 91.12 192 ASP A O 1
ATOM 1570 N N . ARG A 1 193 ? -3.392 -4.870 22.967 1.00 88.50 193 ARG A N 1
ATOM 1571 C CA . ARG A 1 193 ? -3.108 -6.230 22.504 1.00 88.50 193 ARG A CA 1
ATOM 1572 C C . ARG A 1 193 ? -1.616 -6.571 22.454 1.00 88.50 193 ARG A C 1
ATOM 1574 O O . ARG A 1 193 ? -1.282 -7.742 22.253 1.00 88.50 193 ARG A O 1
ATOM 1581 N N . ASN A 1 194 ? -0.710 -5.618 22.686 1.00 83.50 194 ASN A N 1
ATOM 1582 C CA . ASN A 1 194 ? 0.738 -5.849 22.727 1.00 83.50 194 ASN A CA 1
ATOM 1583 C C . ASN A 1 194 ? 1.187 -6.524 24.039 1.00 83.50 194 ASN A C 1
ATOM 1585 O O . ASN A 1 194 ? 1.939 -5.966 24.835 1.00 83.50 194 ASN A O 1
ATOM 1589 N N . ARG A 1 195 ? 0.746 -7.765 24.264 1.00 69.19 195 ARG A N 1
ATOM 1590 C CA . ARG A 1 195 ? 0.998 -8.526 25.504 1.00 69.19 195 ARG A CA 1
ATOM 1591 C C . ARG A 1 195 ? 2.468 -8.887 25.745 1.00 69.19 195 ARG A C 1
ATOM 1593 O O . ARG A 1 195 ? 2.820 -9.280 26.849 1.00 69.19 195 ARG A O 1
ATOM 1600 N N . LEU A 1 196 ? 3.314 -8.787 24.720 1.00 69.81 196 LEU A N 1
ATOM 1601 C CA . LEU A 1 196 ? 4.721 -9.195 24.771 1.00 69.81 196 LEU A CA 1
ATOM 1602 C C . LEU A 1 196 ? 5.684 -8.024 25.019 1.00 69.81 196 LEU A C 1
ATOM 1604 O O . LEU A 1 196 ? 6.893 -8.217 24.917 1.00 69.81 196 LEU A O 1
ATOM 1608 N N . ASN A 1 197 ? 5.177 -6.815 25.308 1.00 73.06 197 ASN A N 1
ATOM 1609 C CA . ASN A 1 197 ? 5.984 -5.594 25.434 1.00 73.06 197 ASN A CA 1
ATOM 1610 C C . ASN A 1 197 ? 6.947 -5.390 24.249 1.00 73.06 197 ASN A C 1
ATOM 1612 O O . ASN A 1 197 ? 8.055 -4.874 24.407 1.00 73.06 197 ASN A O 1
ATOM 1616 N N . ASN A 1 198 ? 6.535 -5.795 23.042 1.00 81.94 198 ASN A N 1
ATOM 1617 C CA . ASN A 1 198 ? 7.361 -5.630 21.855 1.00 81.94 198 ASN A CA 1
ATOM 1618 C C . ASN A 1 198 ? 7.514 -4.124 21.573 1.00 81.94 198 ASN A C 1
ATOM 1620 O O . ASN A 1 198 ? 6.491 -3.439 21.495 1.00 81.94 198 ASN A O 1
ATOM 1624 N N . PRO A 1 199 ? 8.738 -3.581 21.413 1.00 86.38 199 PRO A N 1
ATOM 1625 C CA . PRO A 1 199 ? 8.930 -2.165 21.088 1.00 86.38 199 PRO A CA 1
ATOM 1626 C C . PRO A 1 199 ? 8.419 -1.798 19.685 1.00 86.38 199 PRO A C 1
ATOM 1628 O O . PRO A 1 199 ? 8.166 -0.623 19.399 1.00 86.38 199 PRO A O 1
ATOM 1631 N N . TYR A 1 200 ? 8.236 -2.795 18.818 1.00 87.56 200 TYR A N 1
ATOM 1632 C CA . TYR A 1 200 ? 7.708 -2.636 17.473 1.00 87.56 200 TYR A CA 1
ATOM 1633 C C . TYR A 1 200 ? 6.223 -2.981 17.414 1.00 87.56 200 TYR A C 1
ATOM 1635 O O . TYR A 1 200 ? 5.766 -3.951 18.014 1.00 87.56 200 TYR A O 1
ATOM 1643 N N . LEU A 1 201 ? 5.481 -2.178 16.654 1.00 88.56 201 LEU A N 1
ATOM 1644 C CA . LEU A 1 201 ? 4.077 -2.415 16.340 1.00 88.56 201 LEU A CA 1
ATOM 1645 C C . LEU A 1 201 ? 3.935 -3.464 15.229 1.00 88.56 201 LEU A C 1
ATOM 1647 O O . LEU A 1 201 ? 3.016 -4.278 15.269 1.00 88.56 201 LEU A O 1
ATOM 1651 N N . VAL A 1 202 ? 4.865 -3.478 14.268 1.00 86.94 202 VAL A N 1
ATOM 1652 C CA . VAL A 1 202 ? 5.046 -4.592 13.326 1.00 86.94 202 VAL A CA 1
ATOM 1653 C C . VAL A 1 202 ? 6.497 -5.037 13.391 1.00 86.94 202 VAL A C 1
ATOM 1655 O O . VAL A 1 202 ? 7.396 -4.343 12.897 1.00 86.94 202 VAL A O 1
ATOM 1658 N N . TRP A 1 203 ? 6.735 -6.185 14.019 1.00 80.19 203 TRP A N 1
ATOM 1659 C CA . TRP A 1 203 ? 8.080 -6.713 14.161 1.00 80.19 203 TRP A CA 1
ATOM 1660 C C . TRP A 1 203 ? 8.628 -7.258 12.840 1.00 80.19 203 TRP A C 1
ATOM 1662 O O . TRP A 1 203 ? 7.916 -7.789 11.983 1.00 80.19 203 TRP A O 1
ATOM 1672 N N . TYR A 1 204 ? 9.939 -7.116 12.679 1.00 73.06 204 TYR A N 1
ATOM 1673 C CA . TYR A 1 204 ? 10.693 -7.707 11.589 1.00 73.06 204 TYR A CA 1
ATOM 1674 C C . TYR A 1 204 ? 12.080 -8.085 12.091 1.00 73.06 204 TYR A C 1
ATOM 1676 O O . TYR A 1 204 ? 12.829 -7.220 12.547 1.00 73.06 204 TYR A O 1
ATOM 1684 N N . ASP A 1 205 ? 12.435 -9.356 11.937 1.00 70.69 205 ASP A N 1
ATOM 1685 C CA . ASP A 1 205 ? 13.806 -9.812 12.126 1.00 70.69 205 ASP A CA 1
ATOM 1686 C C . ASP A 1 205 ? 14.661 -9.427 10.911 1.00 70.69 205 ASP A C 1
ATOM 1688 O O . ASP A 1 205 ? 14.388 -9.826 9.772 1.00 70.69 205 ASP A O 1
ATOM 1692 N N . SER A 1 206 ? 15.716 -8.651 11.153 1.00 64.62 206 SER A N 1
ATOM 1693 C CA . SER A 1 206 ? 16.696 -8.276 10.134 1.00 64.62 206 SER A CA 1
ATOM 1694 C C . SER A 1 206 ? 17.551 -9.448 9.647 1.00 64.62 206 SER A C 1
ATOM 1696 O O . SER A 1 206 ? 18.160 -9.325 8.585 1.00 64.62 206 SER A O 1
ATOM 1698 N N . GLY A 1 207 ? 17.560 -10.577 10.363 1.00 67.06 207 GLY A N 1
ATOM 1699 C CA . GLY A 1 207 ? 18.238 -11.813 9.979 1.00 67.06 207 GLY A CA 1
ATOM 1700 C C . GLY A 1 207 ? 17.559 -12.585 8.841 1.00 67.06 207 GLY A C 1
ATOM 1701 O O . GLY A 1 207 ? 18.188 -13.449 8.224 1.00 67.06 207 GLY A O 1
ATOM 1702 N N . TYR A 1 208 ? 16.303 -12.274 8.494 1.00 69.44 208 TYR A N 1
ATOM 1703 C CA . TYR A 1 208 ? 15.633 -12.945 7.380 1.00 69.44 208 TYR A CA 1
ATOM 1704 C C . TYR A 1 208 ? 16.235 -12.555 6.026 1.00 69.44 208 TYR A C 1
ATOM 1706 O O . TYR A 1 208 ? 16.197 -11.396 5.610 1.00 69.44 208 TYR A O 1
ATOM 1714 N N . LYS A 1 209 ? 16.665 -13.567 5.258 1.00 74.31 209 LYS A N 1
ATOM 1715 C CA . LYS A 1 209 ? 17.032 -13.414 3.836 1.00 74.31 209 LYS A CA 1
ATOM 1716 C C . LYS A 1 209 ? 15.838 -12.986 2.969 1.00 74.31 209 LYS A C 1
ATOM 1718 O O . LYS A 1 209 ? 16.018 -12.377 1.915 1.00 74.31 209 LYS A O 1
ATOM 1723 N N . THR A 1 210 ? 14.616 -13.296 3.405 1.00 77.19 210 THR A N 1
ATOM 1724 C CA . THR A 1 210 ? 13.379 -12.973 2.688 1.00 77.19 210 THR A CA 1
ATOM 1725 C C . THR A 1 210 ? 12.999 -11.501 2.881 1.00 77.19 210 THR A C 1
ATOM 1727 O O . THR A 1 210 ? 12.917 -11.030 4.018 1.00 77.19 210 THR A O 1
ATOM 1730 N N . PRO A 1 211 ? 12.695 -10.755 1.800 1.00 83.25 211 PRO A N 1
ATOM 1731 C CA . PRO A 1 211 ? 12.198 -9.390 1.920 1.00 83.25 211 PRO A CA 1
ATOM 1732 C C . PRO A 1 211 ? 10.930 -9.313 2.779 1.00 83.25 211 PRO A C 1
ATOM 1734 O O . PRO A 1 211 ? 9.996 -10.091 2.593 1.00 83.25 211 PRO A O 1
ATOM 1737 N N . PHE A 1 212 ? 10.861 -8.320 3.667 1.00 86.12 212 PHE A N 1
ATOM 1738 C CA . PHE A 1 212 ? 9.743 -8.120 4.600 1.00 86.12 212 PHE A CA 1
ATOM 1739 C C . PHE A 1 212 ? 8.351 -8.160 3.941 1.00 86.12 212 PHE A C 1
ATOM 1741 O O . PHE A 1 212 ? 7.443 -8.821 4.435 1.00 86.12 212 PHE A O 1
ATOM 1748 N N . THR A 1 213 ? 8.176 -7.494 2.796 1.00 87.25 213 THR A N 1
ATOM 1749 C CA . THR A 1 213 ? 6.889 -7.484 2.081 1.00 87.25 213 THR A CA 1
ATOM 1750 C C . THR A 1 213 ? 6.504 -8.854 1.536 1.00 87.25 213 THR A C 1
ATOM 1752 O O . THR A 1 213 ? 5.317 -9.168 1.495 1.00 87.25 213 THR A O 1
ATOM 1755 N N . THR A 1 214 ? 7.486 -9.666 1.134 1.00 86.19 214 THR A N 1
ATOM 1756 C CA . THR A 1 214 ? 7.273 -11.057 0.724 1.00 86.19 214 THR A CA 1
ATOM 1757 C C . THR A 1 214 ? 6.851 -11.896 1.921 1.00 86.19 214 THR A C 1
ATOM 1759 O O . THR A 1 214 ? 5.858 -12.602 1.821 1.00 86.19 214 THR A O 1
ATOM 1762 N N . LEU A 1 215 ? 7.527 -11.754 3.067 1.00 88.12 215 LEU A N 1
ATOM 1763 C CA . LEU A 1 215 ? 7.170 -12.466 4.296 1.00 88.12 215 LEU A CA 1
ATOM 1764 C C . LEU A 1 215 ? 5.728 -12.166 4.733 1.00 88.12 215 LEU A C 1
ATOM 1766 O O . LEU A 1 215 ? 4.953 -13.093 4.953 1.00 88.12 215 LEU A O 1
ATOM 1770 N N . LEU A 1 216 ? 5.353 -10.882 4.802 1.00 91.06 216 LEU A N 1
ATOM 1771 C CA . LEU A 1 216 ? 3.979 -10.474 5.118 1.00 91.06 216 LEU A CA 1
ATOM 1772 C C . LEU A 1 216 ? 2.968 -11.090 4.147 1.00 91.06 216 LEU A C 1
ATOM 1774 O O . LEU A 1 216 ? 1.933 -11.593 4.572 1.00 91.06 216 LEU A O 1
ATOM 1778 N N . ARG A 1 217 ? 3.270 -11.075 2.844 1.00 91.38 217 ARG A N 1
ATOM 1779 C CA . ARG A 1 217 ? 2.383 -11.636 1.821 1.00 91.38 217 ARG A CA 1
ATOM 1780 C C . ARG A 1 217 ? 2.229 -13.144 1.960 1.00 91.38 217 ARG A C 1
ATOM 1782 O O . ARG A 1 217 ? 1.116 -13.630 1.842 1.00 91.38 217 ARG A O 1
ATOM 1789 N N . THR A 1 218 ? 3.314 -13.869 2.221 1.00 90.31 218 THR A N 1
ATOM 1790 C CA . THR A 1 218 ? 3.276 -15.321 2.430 1.00 90.31 218 THR A CA 1
ATOM 1791 C C . THR A 1 218 ? 2.463 -15.681 3.669 1.00 90.31 218 THR A C 1
ATOM 1793 O O . THR A 1 218 ? 1.648 -16.593 3.601 1.00 90.31 218 THR A O 1
ATOM 1796 N N . ARG A 1 219 ? 2.623 -14.945 4.778 1.00 93.00 219 ARG A N 1
ATOM 1797 C CA . ARG A 1 219 ? 1.816 -15.153 5.992 1.00 93.00 219 ARG A CA 1
ATOM 1798 C C . ARG A 1 219 ? 0.337 -14.866 5.746 1.00 93.00 219 ARG A C 1
ATOM 1800 O O . ARG A 1 219 ? -0.510 -15.669 6.120 1.00 93.00 219 ARG A O 1
ATOM 1807 N N . LEU A 1 220 ? 0.034 -13.767 5.054 1.00 94.88 220 LEU A N 1
ATOM 1808 C CA . LEU A 1 220 ? -1.339 -13.419 4.694 1.00 94.88 220 LEU A CA 1
ATOM 1809 C C . LEU A 1 220 ? -1.969 -14.465 3.764 1.00 94.88 220 LEU A C 1
ATOM 1811 O O . LEU A 1 220 ? -3.093 -14.890 4.002 1.00 94.88 220 LEU A O 1
ATOM 1815 N N . TYR A 1 221 ? -1.226 -14.932 2.756 1.00 93.88 221 TYR A N 1
ATOM 1816 C CA . TYR A 1 221 ? -1.650 -16.020 1.873 1.00 93.88 221 TYR A CA 1
ATOM 1817 C C . TYR A 1 221 ? -1.912 -17.309 2.653 1.00 93.88 221 TYR A C 1
ATOM 1819 O O . TYR A 1 221 ? -2.923 -17.964 2.432 1.00 93.88 221 TYR A O 1
ATOM 1827 N N . TYR A 1 222 ? -1.022 -17.668 3.581 1.00 94.31 222 TYR A N 1
ATOM 1828 C CA . TYR A 1 222 ? -1.203 -18.849 4.415 1.00 94.31 222 TYR A CA 1
ATOM 1829 C C . TYR A 1 222 ? -2.487 -18.754 5.244 1.00 94.31 222 TYR A C 1
ATOM 1831 O O . TYR A 1 222 ? -3.285 -19.685 5.208 1.00 94.31 222 TYR A O 1
ATOM 1839 N N . GLN A 1 223 ? -2.723 -17.629 5.927 1.00 95.50 223 GLN A N 1
ATOM 1840 C CA . GLN A 1 223 ? -3.949 -17.438 6.704 1.00 95.50 223 GLN A CA 1
ATOM 1841 C C . GLN A 1 223 ? -5.194 -17.519 5.815 1.00 95.50 223 GLN A C 1
ATOM 1843 O O . GLN A 1 223 ? -6.086 -18.317 6.076 1.00 95.50 223 GLN A O 1
ATOM 1848 N N . ILE A 1 224 ? -5.235 -16.745 4.732 1.00 95.12 224 ILE A N 1
ATOM 1849 C CA . ILE A 1 224 ? -6.424 -16.631 3.883 1.00 95.12 224 ILE A CA 1
ATOM 1850 C C . ILE A 1 224 ? -6.685 -17.916 3.092 1.00 95.12 224 ILE A C 1
ATOM 1852 O O . ILE A 1 224 ? -7.784 -18.456 3.146 1.00 95.12 224 ILE A O 1
ATOM 1856 N N . VAL A 1 225 ? -5.690 -18.409 2.356 1.00 92.88 225 VAL A N 1
ATOM 1857 C CA . VAL A 1 225 ? -5.878 -19.476 1.364 1.00 92.88 225 VAL A CA 1
ATOM 1858 C C . VAL A 1 225 ? -5.660 -20.849 1.978 1.00 92.88 225 VAL A C 1
ATOM 1860 O O . VAL A 1 225 ? -6.514 -21.715 1.848 1.00 92.88 225 VAL A O 1
ATOM 1863 N N . ILE A 1 226 ? -4.530 -21.057 2.655 1.00 92.56 226 ILE A N 1
ATOM 1864 C CA . ILE A 1 226 ? -4.141 -22.400 3.108 1.00 92.56 226 ILE A CA 1
ATOM 1865 C C . ILE A 1 226 ? -4.910 -22.814 4.360 1.00 92.56 226 ILE A C 1
ATOM 1867 O O . ILE A 1 226 ? -5.417 -23.928 4.429 1.00 92.56 226 ILE A O 1
ATOM 1871 N N . LYS A 1 227 ? -4.992 -21.931 5.357 1.00 93.69 227 LYS A N 1
ATOM 1872 C CA . LYS A 1 227 ? -5.613 -22.248 6.643 1.00 93.69 227 LYS A CA 1
ATOM 1873 C C . LYS A 1 227 ? -7.134 -22.124 6.597 1.00 93.69 227 LYS A C 1
ATOM 1875 O O . LYS A 1 227 ? -7.821 -22.975 7.153 1.00 93.69 227 LYS A O 1
ATOM 1880 N N . HIS A 1 228 ? -7.652 -21.070 5.964 1.00 94.19 228 HIS A N 1
ATOM 1881 C CA . HIS A 1 228 ? -9.084 -20.761 5.984 1.00 94.19 228 HIS A CA 1
ATOM 1882 C C . HIS A 1 228 ? -9.815 -20.993 4.652 1.00 94.19 228 HIS A C 1
ATOM 1884 O O . HIS A 1 228 ? -11.042 -20.947 4.646 1.00 94.19 228 HIS A O 1
ATOM 1890 N N . GLY A 1 229 ? -9.117 -21.288 3.548 1.00 92.81 229 GLY A N 1
ATOM 1891 C CA . GLY A 1 229 ? -9.758 -21.632 2.270 1.00 92.81 229 GLY A CA 1
ATOM 1892 C C . GLY A 1 229 ? -10.536 -20.485 1.611 1.00 92.81 229 GLY A C 1
ATOM 1893 O O . GLY A 1 229 ? -11.459 -20.733 0.847 1.00 92.81 229 GLY A O 1
ATOM 1894 N N . LEU A 1 230 ? -10.192 -19.229 1.899 1.00 93.56 230 LEU A N 1
ATOM 1895 C CA . LEU A 1 230 ? -10.953 -18.037 1.495 1.00 93.56 230 LEU A CA 1
ATOM 1896 C C . LEU A 1 230 ? -10.461 -17.401 0.186 1.00 93.56 230 LEU A C 1
ATOM 1898 O O . LEU A 1 230 ? -10.794 -16.257 -0.102 1.00 93.56 230 LEU A O 1
ATOM 1902 N N . GLY A 1 231 ? -9.644 -18.109 -0.599 1.00 89.12 231 GLY A N 1
ATOM 1903 C CA . GLY A 1 231 ? -9.064 -17.565 -1.831 1.00 89.12 231 GLY A CA 1
ATOM 1904 C C . GLY A 1 231 ? -10.110 -17.179 -2.880 1.00 89.12 231 GLY A C 1
ATOM 1905 O O . GLY A 1 231 ? -10.005 -16.107 -3.467 1.00 89.12 231 GLY A O 1
ATOM 1906 N N . GLU A 1 232 ? -11.124 -18.026 -3.070 1.00 89.56 232 GLU A N 1
ATOM 1907 C CA . GLU A 1 232 ? -12.246 -17.762 -3.983 1.00 89.56 232 GLU A CA 1
ATOM 1908 C C . GLU A 1 232 ? -13.222 -16.740 -3.392 1.00 89.56 232 GLU A C 1
ATOM 1910 O O . GLU A 1 232 ? -13.639 -15.824 -4.087 1.00 89.56 232 GLU A O 1
ATOM 1915 N N . VAL A 1 233 ? -13.520 -16.842 -2.090 1.00 89.94 233 VAL A N 1
ATOM 1916 C CA . VAL A 1 233 ? -14.420 -15.911 -1.380 1.00 89.94 233 VAL A CA 1
ATOM 1917 C C . VAL A 1 233 ? -13.911 -14.470 -1.451 1.00 89.94 233 VAL A C 1
ATOM 1919 O O . VAL A 1 233 ? -14.704 -13.550 -1.595 1.00 89.94 233 VAL A O 1
ATOM 1922 N N . LEU A 1 234 ? -12.593 -14.278 -1.356 1.00 90.81 234 LEU A N 1
ATOM 1923 C CA . LEU A 1 234 ? -11.954 -12.966 -1.466 1.0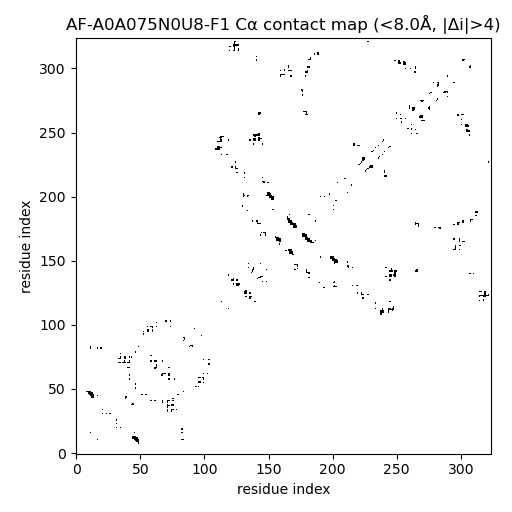0 90.81 234 LEU A CA 1
ATOM 1924 C C . LEU A 1 234 ? -11.515 -12.624 -2.899 1.00 90.81 234 LEU A C 1
ATOM 1926 O O . LEU A 1 234 ? -10.838 -11.612 -3.078 1.00 90.81 234 LEU A O 1
ATOM 1930 N N . GLU A 1 235 ? -11.863 -13.444 -3.898 1.00 89.50 235 GLU A N 1
ATOM 1931 C CA . GLU A 1 235 ? -11.592 -13.202 -5.326 1.00 89.50 235 GLU A CA 1
ATOM 1932 C C . GLU A 1 235 ? -10.114 -12.853 -5.595 1.00 89.50 235 GLU A C 1
ATOM 1934 O O . GLU A 1 235 ? -9.768 -11.850 -6.226 1.00 89.50 235 GLU A O 1
ATOM 1939 N N . LEU A 1 236 ? -9.192 -13.653 -5.044 1.00 85.94 236 LEU A N 1
ATOM 1940 C CA . LEU A 1 236 ? -7.747 -13.383 -5.124 1.00 85.94 236 LEU A CA 1
ATOM 1941 C C . LEU A 1 236 ? -7.144 -13.553 -6.531 1.00 85.94 236 LEU A C 1
ATOM 1943 O O . LEU A 1 236 ? -5.957 -13.281 -6.729 1.00 85.94 236 LEU A O 1
ATOM 1947 N N . ASP A 1 237 ? -7.929 -14.017 -7.496 1.00 81.25 237 ASP A N 1
ATOM 1948 C CA . ASP A 1 237 ? -7.612 -13.977 -8.922 1.00 81.25 237 ASP A CA 1
ATOM 1949 C C . ASP A 1 237 ? -7.663 -12.544 -9.478 1.00 81.25 237 ASP A C 1
ATOM 1951 O O . ASP A 1 237 ? -6.868 -12.203 -10.356 1.00 81.25 237 ASP A O 1
ATOM 1955 N N . ARG A 1 238 ? -8.516 -11.687 -8.902 1.00 82.00 238 ARG A N 1
ATOM 1956 C CA . ARG A 1 238 ? -8.708 -10.277 -9.291 1.00 82.00 238 ARG A CA 1
ATOM 1957 C C . ARG A 1 238 ? -8.122 -9.299 -8.269 1.00 82.00 238 ARG A C 1
ATOM 1959 O O . ARG A 1 238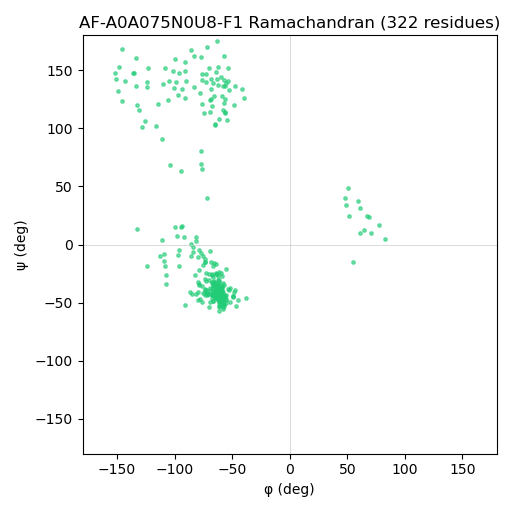 ? -7.703 -8.193 -8.619 1.00 82.00 238 ARG A O 1
ATOM 1966 N N . LYS A 1 239 ? -8.015 -9.715 -7.001 1.00 87.19 239 LYS A N 1
ATOM 1967 C CA . LYS A 1 239 ? -7.530 -8.889 -5.886 1.00 87.19 239 LYS A CA 1
ATOM 1968 C C . LYS A 1 239 ? -6.113 -9.253 -5.461 1.00 87.19 239 LYS A C 1
ATOM 1970 O O . LYS A 1 239 ? -5.705 -10.406 -5.345 1.00 87.19 239 LYS A O 1
ATOM 1975 N N . SER A 1 240 ? -5.326 -8.231 -5.139 1.00 88.88 240 SER A N 1
ATOM 1976 C CA . SER A 1 240 ? -4.007 -8.412 -4.544 1.00 88.88 240 SER A CA 1
ATOM 1977 C C . SER A 1 240 ? -4.097 -8.409 -3.024 1.00 88.88 240 SER A C 1
ATOM 1979 O O . SER A 1 240 ? -4.468 -7.397 -2.433 1.00 88.88 240 SER A O 1
ATOM 1981 N N . LEU A 1 241 ? -3.566 -9.463 -2.394 1.00 89.31 241 LEU A N 1
ATOM 1982 C CA . LEU A 1 241 ? -3.463 -9.613 -0.935 1.00 89.31 241 LEU A CA 1
ATOM 1983 C C . LEU A 1 241 ? -3.129 -8.320 -0.175 1.00 89.31 241 LEU A C 1
ATOM 1985 O O . LEU A 1 241 ? -3.754 -8.028 0.831 1.00 89.31 241 LEU A O 1
ATOM 1989 N N . GLN A 1 242 ? -2.143 -7.545 -0.643 1.00 90.88 242 GLN A N 1
ATOM 1990 C CA . GLN A 1 242 ? -1.711 -6.309 0.024 1.00 90.88 242 GLN A CA 1
ATOM 1991 C C . GLN A 1 242 ? -2.126 -5.032 -0.707 1.00 90.88 242 GLN A C 1
ATOM 1993 O O . GLN A 1 242 ? -2.307 -4.004 -0.054 1.00 90.88 242 GLN A O 1
ATOM 1998 N N . HIS A 1 243 ? -2.178 -5.045 -2.044 1.00 87.25 243 HIS A N 1
ATOM 1999 C CA . HIS A 1 243 ? -2.448 -3.818 -2.792 1.00 87.25 243 HIS A CA 1
ATOM 2000 C C . HIS A 1 243 ? -3.931 -3.440 -2.736 1.00 87.25 243 HIS A C 1
ATOM 2002 O O . HIS A 1 243 ? -4.207 -2.248 -2.593 1.00 87.25 243 HIS A O 1
ATOM 2008 N N . SER A 1 244 ? -4.838 -4.423 -2.744 1.00 91.44 244 SER A N 1
ATOM 2009 C CA . SER A 1 244 ? -6.288 -4.204 -2.672 1.00 91.44 244 SER A CA 1
ATOM 2010 C C . SER A 1 244 ? -6.732 -3.653 -1.314 1.00 91.44 244 SER A C 1
ATOM 2012 O O . SER A 1 244 ? -7.587 -2.778 -1.281 1.00 91.44 244 SER A O 1
ATOM 2014 N N . MET A 1 245 ? -6.061 -4.020 -0.208 1.00 93.56 245 MET A N 1
ATOM 2015 C CA . MET A 1 245 ? -6.280 -3.378 1.107 1.00 93.56 245 MET A CA 1
ATOM 2016 C C . MET A 1 245 ? -5.981 -1.878 1.078 1.00 93.56 245 MET A C 1
ATOM 2018 O O . MET A 1 245 ? -6.661 -1.080 1.712 1.00 93.56 245 MET A O 1
ATOM 2022 N N . ARG A 1 246 ? -4.931 -1.479 0.348 1.00 90.88 246 ARG A N 1
ATOM 2023 C CA . ARG A 1 246 ? -4.617 -0.057 0.207 1.00 90.88 246 ARG A CA 1
ATOM 2024 C C . ARG A 1 246 ? -5.644 0.638 -0.684 1.00 90.88 246 ARG A C 1
ATOM 2026 O O . ARG A 1 246 ? -5.963 1.777 -0.383 1.00 90.88 246 ARG A O 1
ATOM 2033 N N . HIS A 1 247 ? -6.109 0.000 -1.759 1.00 90.88 247 HIS A N 1
ATOM 2034 C CA . HIS A 1 247 ? -7.115 0.593 -2.649 1.00 90.88 247 HIS A CA 1
ATOM 2035 C C . HIS A 1 247 ? -8.430 0.869 -1.926 1.00 90.88 247 HIS A C 1
ATOM 2037 O O . HIS A 1 247 ? -8.885 2.000 -2.019 1.00 90.88 247 HIS A O 1
ATOM 2043 N N . PHE A 1 248 ? -8.891 -0.055 -1.074 1.00 94.50 248 PHE A N 1
ATOM 2044 C CA . PHE A 1 248 ? -10.023 0.177 -0.167 1.00 94.50 248 PHE A CA 1
ATOM 2045 C C . PHE A 1 248 ? -9.899 1.528 0.560 1.00 94.50 248 PHE A C 1
ATOM 2047 O O . PHE A 1 248 ? -10.750 2.399 0.432 1.00 94.50 248 PHE A O 1
ATOM 2054 N N . VAL A 1 249 ? -8.764 1.784 1.223 1.00 93.94 249 VAL A N 1
ATOM 2055 C CA . VAL A 1 249 ? -8.531 3.066 1.918 1.00 93.94 249 VAL A CA 1
ATOM 2056 C C . VAL A 1 249 ? -8.552 4.271 0.982 1.00 93.94 249 VAL A C 1
ATOM 2058 O O . VAL A 1 249 ? -9.035 5.338 1.357 1.00 93.94 249 VAL A O 1
ATOM 2061 N N . LEU A 1 250 ? -7.975 4.136 -0.214 1.00 91.00 250 LEU A N 1
ATOM 2062 C CA . LEU A 1 250 ? -7.943 5.231 -1.183 1.00 91.00 250 LEU A CA 1
ATOM 2063 C C . LEU A 1 250 ? -9.356 5.599 -1.641 1.00 91.00 250 LEU A C 1
ATOM 2065 O O . LEU A 1 250 ? -9.629 6.788 -1.801 1.00 91.00 250 LEU A O 1
ATOM 2069 N N . THR A 1 251 ? -10.236 4.615 -1.793 1.00 92.38 251 THR A N 1
ATOM 2070 C CA . THR A 1 251 ? -11.641 4.830 -2.145 1.00 92.38 251 THR A CA 1
ATOM 2071 C C . THR A 1 251 ? -12.419 5.449 -0.997 1.00 92.38 251 THR A C 1
ATOM 2073 O O . THR A 1 251 ? -13.100 6.446 -1.213 1.00 92.38 251 THR A O 1
ATOM 2076 N N . GLU A 1 252 ? -12.221 4.992 0.241 1.00 95.12 252 GLU A N 1
ATOM 2077 C CA . GLU A 1 252 ? -12.835 5.621 1.422 1.00 95.12 252 GLU A CA 1
ATOM 2078 C C . GLU A 1 252 ? -12.402 7.091 1.592 1.00 95.12 252 GLU A C 1
ATOM 2080 O O . GLU A 1 252 ? -13.196 7.963 1.964 1.00 95.12 252 GLU A O 1
ATOM 2085 N N . PHE A 1 253 ? -11.141 7.407 1.268 1.00 93.81 253 PHE A N 1
ATOM 2086 C CA . PHE A 1 253 ? -10.665 8.790 1.211 1.00 93.81 253 PHE A CA 1
ATOM 2087 C C . PHE A 1 253 ? -11.332 9.578 0.083 1.00 93.81 253 PHE A C 1
ATOM 2089 O O . PHE A 1 253 ? -11.802 10.689 0.323 1.00 93.81 253 PHE A O 1
ATOM 2096 N N . ALA A 1 254 ? -11.369 9.029 -1.132 1.00 89.75 254 ALA A N 1
ATOM 2097 C CA . ALA A 1 254 ? -11.931 9.696 -2.304 1.00 89.75 254 ALA A CA 1
ATOM 2098 C C . ALA A 1 254 ? -13.447 9.922 -2.191 1.00 89.75 254 ALA A C 1
ATOM 2100 O O . ALA A 1 254 ? -13.944 10.934 -2.675 1.00 89.75 254 ALA A O 1
ATOM 2101 N N . ALA A 1 255 ? -14.169 9.035 -1.504 1.00 90.31 255 ALA A N 1
ATOM 2102 C CA . ALA A 1 255 ? -15.601 9.169 -1.254 1.00 90.31 255 ALA A CA 1
ATOM 2103 C C . ALA A 1 255 ? -15.939 10.359 -0.338 1.00 90.31 255 ALA A C 1
ATOM 2105 O O . ALA A 1 255 ? -17.024 10.927 -0.433 1.00 90.31 255 ALA A O 1
ATOM 2106 N N . SER A 1 256 ? -15.010 10.748 0.544 1.00 92.88 256 SER A N 1
ATOM 2107 C CA . SER A 1 256 ? -15.260 11.748 1.595 1.00 92.88 256 SER A CA 1
ATOM 2108 C C . SER A 1 256 ? -14.545 13.082 1.371 1.00 92.88 256 SER A C 1
ATOM 2110 O O . SER A 1 256 ? -14.828 14.061 2.063 1.00 92.88 256 SER A O 1
ATOM 2112 N N . LEU A 1 257 ? -13.570 13.132 0.460 1.00 92.19 257 LEU A N 1
ATOM 2113 C CA . LEU A 1 257 ? -12.626 14.240 0.329 1.00 92.19 257 LEU A CA 1
ATOM 2114 C C . LEU A 1 257 ? -12.453 14.680 -1.125 1.00 92.19 257 LEU A C 1
ATOM 2116 O O . LEU A 1 257 ? -12.679 13.928 -2.066 1.00 92.19 257 LEU A O 1
ATOM 2120 N N . SER A 1 258 ? -11.945 15.902 -1.306 1.00 89.62 258 SER A N 1
ATOM 2121 C CA . SER A 1 258 ? -11.447 16.335 -2.613 1.00 89.62 258 SER A CA 1
ATOM 2122 C C . SER A 1 258 ? -10.262 15.466 -3.063 1.00 89.62 258 SER A C 1
ATOM 2124 O O . SER A 1 258 ? -9.492 14.981 -2.232 1.00 89.62 258 SER A O 1
ATOM 2126 N N . GLU A 1 259 ? -10.042 15.333 -4.374 1.00 86.00 259 GLU A N 1
ATOM 2127 C CA . GLU A 1 259 ? -8.914 14.566 -4.938 1.00 86.00 259 GLU A CA 1
ATOM 2128 C C . GLU A 1 259 ? -7.553 14.998 -4.354 1.00 86.00 259 GLU A C 1
ATOM 2130 O O . GLU A 1 259 ? -6.682 14.173 -4.049 1.00 86.00 259 GLU A O 1
ATOM 2135 N N . ASN A 1 260 ? -7.371 16.306 -4.145 1.00 85.81 260 ASN A N 1
ATOM 2136 C CA . ASN A 1 260 ? -6.156 16.860 -3.554 1.00 85.81 260 ASN A CA 1
ATOM 2137 C C . ASN A 1 260 ? -5.989 16.453 -2.085 1.00 85.81 260 ASN A C 1
ATOM 2139 O O . ASN A 1 260 ? -4.881 16.110 -1.669 1.00 85.81 260 ASN A O 1
ATOM 2143 N N . ASP A 1 261 ? -7.064 16.479 -1.301 1.00 89.38 261 ASP A N 1
ATOM 2144 C CA . ASP A 1 261 ? -7.024 16.114 0.114 1.00 89.38 261 ASP A CA 1
ATOM 2145 C C . ASP A 1 261 ? -6.875 14.597 0.307 1.00 89.38 261 ASP A C 1
ATOM 2147 O O . ASP A 1 261 ? -6.055 14.159 1.119 1.00 89.38 261 ASP A O 1
ATOM 2151 N N . ALA A 1 262 ? -7.551 13.788 -0.515 1.00 88.00 262 ALA A N 1
ATOM 2152 C CA . ALA A 1 262 ? -7.328 12.346 -0.582 1.00 88.00 262 ALA A CA 1
ATOM 2153 C C . ALA A 1 262 ? -5.869 12.028 -0.960 1.00 88.00 262 ALA A C 1
ATOM 2155 O O . ALA A 1 262 ? -5.224 11.173 -0.345 1.00 88.00 262 ALA A O 1
ATOM 2156 N N . SER A 1 263 ? -5.288 12.768 -1.912 1.00 85.31 263 SER A N 1
ATOM 2157 C CA . SER A 1 263 ? -3.877 12.628 -2.300 1.00 85.31 263 SER A CA 1
ATOM 2158 C C . SER A 1 263 ? -2.903 12.964 -1.168 1.00 85.31 263 SER A C 1
ATOM 2160 O O . SER A 1 263 ? -1.870 12.293 -1.045 1.00 85.31 263 SER A O 1
ATOM 2162 N N . ILE A 1 264 ? -3.229 13.957 -0.329 1.00 86.00 264 ILE A N 1
ATOM 2163 C CA . ILE A 1 264 ? -2.454 14.304 0.872 1.00 86.00 264 ILE A CA 1
ATOM 2164 C C . ILE A 1 264 ? -2.425 13.119 1.843 1.00 86.00 264 ILE A C 1
ATOM 2166 O O . ILE A 1 264 ? -1.331 12.667 2.193 1.00 86.00 264 ILE A O 1
ATOM 2170 N N . LEU A 1 265 ? -3.589 12.573 2.222 1.00 88.56 265 LEU A N 1
ATOM 2171 C CA . LEU A 1 265 ? -3.670 11.426 3.142 1.00 88.56 265 LEU A CA 1
ATOM 2172 C C . LEU A 1 265 ? -2.991 10.174 2.572 1.00 88.56 265 LEU A C 1
ATOM 2174 O O . LEU A 1 265 ? -2.345 9.409 3.284 1.00 88.56 265 LEU A O 1
ATOM 2178 N N . SER A 1 266 ? -3.054 10.003 1.254 1.00 85.81 266 SER A N 1
ATOM 2179 C CA . SER A 1 266 ? -2.453 8.870 0.550 1.00 85.81 266 SER A CA 1
ATOM 2180 C C . SER A 1 266 ? -0.923 8.942 0.444 1.00 85.81 266 SER A C 1
ATOM 2182 O O . SER A 1 266 ? -0.279 7.969 0.017 1.00 85.81 266 SER A O 1
ATOM 2184 N N . GLY A 1 267 ? -0.313 10.092 0.748 1.00 80.31 267 GLY A N 1
ATOM 2185 C CA . GLY A 1 267 ? 1.099 10.349 0.455 1.00 80.31 267 GLY A CA 1
ATOM 2186 C C . GLY A 1 267 ? 1.403 10.290 -1.048 1.00 80.31 267 GLY A C 1
ATOM 2187 O O . GLY A 1 267 ? 2.475 9.823 -1.459 1.00 80.31 267 GLY A O 1
ATOM 2188 N N . HIS A 1 268 ? 0.434 10.665 -1.888 1.00 80.38 268 HIS A N 1
ATOM 2189 C CA . HIS A 1 268 ? 0.608 10.801 -3.331 1.00 80.38 268 HIS A CA 1
ATOM 2190 C C . HIS A 1 268 ? 1.213 12.165 -3.674 1.00 80.38 268 HIS A C 1
ATOM 2192 O O . HIS A 1 268 ? 1.253 13.085 -2.861 1.00 80.38 268 HIS A O 1
ATOM 2198 N N . LYS A 1 269 ? 1.758 12.287 -4.889 1.00 68.69 269 LYS A N 1
ATOM 2199 C CA . LYS A 1 269 ? 2.130 13.607 -5.404 1.00 68.69 269 LYS A CA 1
ATOM 2200 C C . LYS A 1 269 ? 0.839 14.362 -5.664 1.00 68.69 269 LYS A C 1
ATOM 2202 O O . LYS A 1 269 ? 0.100 13.973 -6.556 1.00 68.69 269 LYS A O 1
ATOM 2207 N N . VAL A 1 270 ? 0.607 15.423 -4.908 1.00 64.31 270 VAL A N 1
ATOM 2208 C CA . VAL A 1 270 ? -0.483 16.358 -5.189 1.00 64.31 270 VAL A CA 1
ATOM 2209 C C . VAL A 1 270 ? -0.152 17.060 -6.508 1.00 64.31 270 VAL A C 1
ATOM 2211 O O . VAL A 1 270 ? 1.012 17.363 -6.750 1.00 64.31 270 VAL A O 1
ATOM 2214 N N . SER A 1 271 ? -1.111 17.285 -7.399 1.00 55.34 271 SER A N 1
ATOM 2215 C CA . SER A 1 271 ? -0.857 17.973 -8.677 1.00 55.34 271 SER A CA 1
ATOM 2216 C C . SER A 1 271 ? -0.483 19.451 -8.475 1.00 55.34 271 SER A C 1
ATOM 2218 O O . SER A 1 271 ? 0.259 20.020 -9.276 1.00 55.34 271 SER A O 1
ATOM 2220 N N . SER A 1 272 ? -0.909 20.057 -7.359 1.00 57.47 272 SER A N 1
ATOM 2221 C CA . SER A 1 272 ? -0.622 21.456 -7.037 1.00 57.47 272 SER A CA 1
ATOM 2222 C C . SER A 1 272 ? 0.866 21.706 -6.737 1.00 57.47 272 SER A C 1
ATOM 2224 O O . SER A 1 272 ? 1.494 21.089 -5.867 1.00 57.47 272 SER A O 1
ATOM 2226 N N . SER A 1 273 ? 1.447 22.655 -7.476 1.00 49.97 273 SER A N 1
ATOM 2227 C CA . SER A 1 273 ? 2.853 23.064 -7.375 1.00 49.97 273 SER A CA 1
ATOM 2228 C C . SER A 1 273 ? 3.200 23.581 -5.977 1.00 49.97 273 SER A C 1
ATOM 2230 O O . SER A 1 273 ? 4.243 23.216 -5.437 1.00 49.97 273 SER A O 1
ATOM 2232 N N . THR A 1 274 ? 2.300 24.343 -5.356 1.00 50.22 274 THR A N 1
ATOM 2233 C CA . THR A 1 274 ? 2.476 24.964 -4.039 1.00 50.22 274 THR A CA 1
ATOM 2234 C C . THR A 1 274 ? 2.671 23.916 -2.939 1.00 50.22 274 THR A C 1
ATOM 2236 O O . THR A 1 274 ? 3.726 23.882 -2.309 1.00 50.22 274 THR A O 1
ATOM 2239 N N . ILE A 1 275 ? 1.740 22.973 -2.757 1.00 53.19 275 ILE A N 1
ATOM 2240 C CA . ILE A 1 275 ? 1.838 21.946 -1.699 1.00 53.19 275 ILE A CA 1
ATOM 2241 C C . ILE A 1 275 ? 3.043 21.026 -1.939 1.00 53.19 275 ILE A C 1
ATOM 2243 O O . ILE A 1 275 ? 3.782 20.716 -1.005 1.00 53.19 275 ILE A O 1
ATOM 2247 N N . ASN A 1 276 ? 3.322 20.657 -3.193 1.00 53.22 276 ASN A N 1
ATOM 2248 C CA . ASN A 1 276 ? 4.522 19.888 -3.528 1.00 53.22 276 ASN A CA 1
ATOM 2249 C C . ASN A 1 276 ? 5.826 20.621 -3.183 1.00 53.22 276 ASN A C 1
ATOM 2251 O O . ASN A 1 276 ? 6.770 19.972 -2.727 1.00 53.22 276 ASN A O 1
ATOM 2255 N N . LEU A 1 277 ? 5.902 21.937 -3.412 1.00 51.16 277 LEU A N 1
ATOM 2256 C CA . LEU A 1 277 ? 7.057 22.769 -3.066 1.00 51.16 277 LEU A CA 1
ATOM 2257 C C . LEU A 1 277 ? 7.236 22.872 -1.544 1.00 51.16 277 LEU A C 1
ATOM 2259 O O . LEU A 1 277 ? 8.363 22.713 -1.074 1.00 51.16 277 LEU A O 1
ATOM 2263 N N . TYR A 1 278 ? 6.154 23.067 -0.784 1.00 53.78 278 TYR A N 1
ATOM 2264 C CA . TYR A 1 278 ? 6.205 23.213 0.677 1.00 53.78 278 TYR A CA 1
ATOM 2265 C C . TYR A 1 278 ? 6.470 21.888 1.410 1.00 53.78 278 TYR A C 1
ATOM 2267 O O . TYR A 1 278 ? 7.314 21.845 2.307 1.00 53.78 278 TYR A O 1
ATOM 2275 N N . VAL A 1 279 ? 5.817 20.795 1.005 1.00 53.88 279 VAL A N 1
ATOM 2276 C CA . VAL A 1 279 ? 5.919 19.484 1.669 1.00 53.88 279 VAL A CA 1
ATOM 2277 C C . VAL A 1 279 ? 7.200 18.752 1.258 1.00 53.88 279 VAL A C 1
ATOM 2279 O O . VAL A 1 279 ? 7.952 18.299 2.117 1.00 53.88 279 VAL A O 1
ATOM 2282 N N . ASN A 1 280 ? 7.526 18.671 -0.040 1.00 51.75 280 ASN A N 1
ATOM 2283 C CA . ASN A 1 280 ? 8.674 17.861 -0.466 1.00 51.75 280 ASN A CA 1
ATOM 2284 C C . ASN A 1 280 ? 10.022 18.566 -0.267 1.00 51.75 280 ASN A C 1
ATOM 2286 O O . ASN A 1 280 ? 10.966 17.907 0.160 1.00 51.75 280 ASN A O 1
ATOM 2290 N N . LYS A 1 281 ? 10.162 19.876 -0.540 1.00 52.50 281 LYS A N 1
ATOM 2291 C CA . LYS A 1 281 ? 11.493 20.517 -0.459 1.00 52.50 281 LYS A CA 1
ATOM 2292 C C . LYS A 1 281 ? 11.989 20.706 0.977 1.00 52.50 281 LYS A C 1
ATOM 2294 O O . LYS A 1 281 ? 13.196 20.635 1.185 1.00 52.50 281 LYS A O 1
ATOM 2299 N N . ARG A 1 282 ? 11.106 20.923 1.961 1.00 52.91 282 ARG A N 1
ATOM 2300 C CA . ARG A 1 282 ? 11.503 21.183 3.362 1.00 52.91 282 ARG A CA 1
ATOM 2301 C C . ARG A 1 282 ? 11.733 19.897 4.165 1.00 52.91 282 ARG A C 1
ATOM 2303 O O . ARG A 1 282 ? 12.751 19.789 4.844 1.00 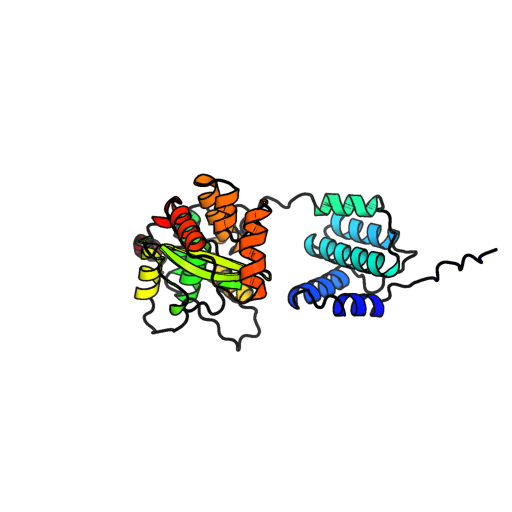52.91 282 ARG A O 1
ATOM 2310 N N . ILE A 1 283 ? 10.861 18.895 4.000 1.00 54.16 283 ILE A N 1
ATOM 2311 C CA . ILE A 1 283 ? 11.007 17.577 4.646 1.00 54.16 283 ILE A CA 1
ATOM 2312 C C . ILE A 1 283 ? 12.241 16.834 4.103 1.00 54.16 283 ILE A C 1
ATOM 2314 O O . ILE A 1 283 ? 12.946 16.175 4.866 1.00 54.16 283 ILE A O 1
ATOM 2318 N N . GLN A 1 284 ? 12.535 16.951 2.798 1.00 52.69 284 GLN A N 1
ATOM 2319 C CA . GLN A 1 284 ? 13.681 16.266 2.183 1.00 52.69 284 GLN A CA 1
ATOM 2320 C C . GLN A 1 284 ? 15.027 16.960 2.419 1.00 52.69 284 GLN A C 1
ATOM 2322 O O . GLN A 1 284 ? 16.030 16.259 2.490 1.00 52.69 284 GLN A O 1
ATOM 2327 N N . ARG A 1 285 ? 15.087 18.298 2.526 1.00 50.25 285 ARG A N 1
ATOM 2328 C CA . ARG A 1 285 ? 16.377 19.003 2.654 1.00 50.25 285 ARG A CA 1
ATOM 2329 C C . ARG A 1 285 ? 16.976 18.964 4.060 1.00 50.25 285 ARG A C 1
ATOM 2331 O O . ARG A 1 285 ? 18.188 18.863 4.148 1.00 50.25 285 ARG A O 1
ATOM 2338 N N . ASN A 1 286 ? 16.167 18.978 5.126 1.00 39.28 286 ASN A N 1
ATOM 2339 C CA . ASN A 1 286 ? 16.685 19.136 6.499 1.00 39.28 286 ASN A CA 1
ATOM 2340 C C . ASN A 1 286 ? 16.117 18.134 7.521 1.00 39.28 286 ASN A C 1
ATOM 2342 O O . ASN A 1 286 ? 16.206 18.373 8.720 1.00 39.28 286 ASN A O 1
ATOM 2346 N N . GLY A 1 287 ? 15.437 17.064 7.093 1.00 50.22 287 GLY A N 1
ATOM 2347 C CA . GLY A 1 287 ? 14.735 16.174 8.031 1.00 50.22 287 GLY A CA 1
ATOM 2348 C C . GLY A 1 287 ? 13.625 16.866 8.840 1.00 50.22 287 GLY A C 1
ATOM 2349 O O . GLY A 1 287 ? 13.094 16.256 9.767 1.00 50.22 287 GLY A O 1
ATOM 2350 N N . GLY A 1 288 ? 13.274 18.107 8.475 1.00 47.75 288 GLY A N 1
ATOM 2351 C CA . GLY A 1 288 ? 12.382 18.982 9.223 1.00 47.75 288 GLY A CA 1
ATOM 2352 C C . GLY A 1 288 ? 10.984 18.395 9.347 1.00 47.75 288 GLY A C 1
ATOM 2353 O O . GLY A 1 288 ? 10.444 17.844 8.382 1.00 47.75 288 GLY A O 1
ATOM 2354 N N . MET A 1 289 ? 10.414 18.518 10.545 1.00 51.44 289 MET A N 1
ATOM 2355 C CA . MET A 1 289 ? 9.014 18.190 10.778 1.00 51.44 289 MET A CA 1
ATOM 2356 C C . MET A 1 289 ? 8.130 19.018 9.830 1.00 51.44 289 MET A C 1
ATOM 2358 O O . MET A 1 289 ? 8.450 20.183 9.560 1.00 51.44 289 MET A O 1
ATOM 2362 N N . PRO A 1 290 ? 7.047 18.439 9.286 1.00 59.75 290 PRO A N 1
ATOM 2363 C CA . PRO A 1 290 ? 6.050 19.216 8.563 1.00 59.75 290 PRO A CA 1
ATOM 2364 C C . PRO A 1 290 ? 5.549 20.375 9.434 1.00 59.75 290 PRO A C 1
ATOM 2366 O O . PRO A 1 290 ? 5.576 20.289 10.661 1.00 59.75 290 PRO A O 1
ATOM 2369 N N . LEU A 1 291 ? 5.118 21.473 8.806 1.00 64.38 291 LEU A N 1
ATOM 2370 C CA . LEU A 1 291 ? 4.572 22.619 9.540 1.00 64.38 291 LEU A CA 1
ATOM 2371 C C . LEU A 1 291 ? 3.435 22.150 10.472 1.00 64.38 291 LEU A C 1
ATOM 2373 O O . LEU A 1 291 ? 2.648 21.305 10.037 1.00 64.38 291 LEU A O 1
ATOM 2377 N N . PRO A 1 292 ? 3.309 22.689 11.700 1.00 67.19 292 PRO A N 1
ATOM 2378 C CA . PRO A 1 292 ? 2.212 22.343 12.609 1.00 67.19 292 PRO A CA 1
ATOM 2379 C C . PRO A 1 292 ? 0.830 22.395 11.936 1.00 67.19 292 PRO A C 1
ATOM 2381 O O . PRO A 1 292 ? 0.045 21.458 12.070 1.00 67.19 292 PRO A O 1
ATOM 2384 N N . ASP A 1 293 ? 0.591 23.401 11.090 1.00 77.06 293 ASP A N 1
ATOM 2385 C CA . ASP A 1 293 ? -0.652 23.550 10.318 1.00 77.06 293 ASP A CA 1
ATOM 2386 C C . ASP A 1 293 ? -0.897 22.402 9.326 1.00 77.06 293 ASP A C 1
ATOM 2388 O O . ASP A 1 293 ? -2.036 22.029 9.055 1.00 77.06 293 ASP A O 1
ATOM 2392 N N . TYR A 1 294 ? 0.167 21.796 8.792 1.00 80.38 294 TYR A N 1
ATOM 2393 C CA . TYR A 1 294 ? 0.062 20.645 7.896 1.00 80.38 294 TYR A CA 1
ATOM 2394 C C . TYR A 1 294 ? -0.311 19.367 8.656 1.00 80.38 294 TYR A C 1
ATOM 2396 O O . TYR A 1 294 ? -1.108 18.572 8.160 1.00 80.38 294 TYR A O 1
ATOM 2404 N N . HIS A 1 295 ? 0.223 19.174 9.866 1.00 87.12 295 HIS A N 1
ATOM 2405 C CA . HIS A 1 295 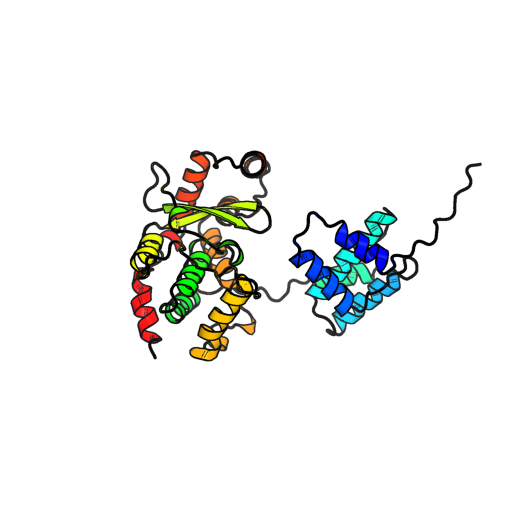? -0.201 18.083 10.750 1.00 87.12 295 HIS A CA 1
ATOM 2406 C C . HIS A 1 295 ? -1.663 18.245 11.169 1.00 87.12 295 HIS A C 1
ATOM 2408 O O . HIS A 1 295 ? -2.433 17.293 11.044 1.00 87.12 295 HIS A O 1
ATOM 2414 N N . ARG A 1 296 ? -2.066 19.460 11.566 1.00 89.75 296 ARG A N 1
ATOM 2415 C CA . ARG A 1 296 ? -3.467 19.787 11.856 1.00 89.75 296 ARG A CA 1
ATOM 2416 C C . ARG A 1 296 ? -4.369 19.464 10.668 1.00 89.75 296 ARG A C 1
ATOM 2418 O O . ARG A 1 296 ? -5.305 18.685 10.823 1.00 89.75 296 ARG A O 1
ATOM 2425 N N . LYS A 1 297 ? -4.015 19.933 9.464 1.00 89.81 297 LYS A N 1
ATOM 2426 C CA . LYS A 1 297 ? -4.764 19.629 8.236 1.00 89.81 297 LYS A CA 1
ATOM 2427 C C . LYS A 1 297 ? -4.908 18.121 7.997 1.00 89.81 297 LYS A C 1
ATOM 2429 O O . LYS A 1 297 ? -6.006 17.665 7.704 1.00 89.81 297 LYS A O 1
ATOM 2434 N N . ILE A 1 298 ? -3.832 17.335 8.106 1.00 91.62 298 ILE A N 1
ATOM 2435 C CA . ILE A 1 298 ? -3.904 15.874 7.912 1.00 91.62 298 ILE A CA 1
ATOM 2436 C C . ILE A 1 298 ? -4.863 15.235 8.918 1.00 91.62 298 ILE A C 1
ATOM 2438 O O . ILE A 1 298 ? -5.692 14.413 8.528 1.00 91.62 298 ILE A O 1
ATOM 2442 N N . ALA A 1 299 ? -4.762 15.608 10.193 1.00 95.25 299 ALA A N 1
ATOM 2443 C CA . ALA A 1 299 ? -5.615 15.046 11.228 1.00 95.25 299 ALA A CA 1
ATOM 2444 C C . ALA A 1 299 ? -7.094 15.400 11.003 1.00 95.25 299 ALA A C 1
ATOM 2446 O O . ALA A 1 299 ? -7.945 14.515 11.031 1.00 95.25 299 ALA A O 1
ATOM 2447 N N . GLU A 1 300 ? -7.397 16.661 10.691 1.00 95.19 300 GLU A N 1
ATOM 2448 C CA . GLU A 1 300 ? -8.755 17.117 10.378 1.00 95.19 300 GLU A CA 1
ATOM 2449 C C . GLU A 1 300 ? -9.335 16.446 9.129 1.00 95.19 300 GLU A C 1
ATOM 2451 O O . GLU A 1 300 ? -10.512 16.091 9.118 1.00 95.19 300 GLU A O 1
ATOM 2456 N N . LEU A 1 301 ? -8.527 16.247 8.082 1.00 95.44 301 LEU A N 1
ATOM 2457 C CA . LEU A 1 301 ? -8.954 15.515 6.889 1.00 95.44 301 LEU A CA 1
ATOM 2458 C C . LEU A 1 301 ? -9.277 14.060 7.218 1.00 95.44 301 LEU A C 1
ATOM 2460 O O . LEU A 1 301 ? -10.314 13.563 6.796 1.00 95.44 301 LEU A O 1
ATOM 2464 N N . TYR A 1 302 ? -8.427 13.389 7.998 1.00 97.31 302 TYR A N 1
ATOM 2465 C CA . TYR A 1 302 ? -8.652 11.996 8.374 1.00 97.31 302 TYR A CA 1
ATOM 2466 C C . TYR A 1 302 ? -9.951 11.815 9.175 1.00 97.31 302 TYR A C 1
ATOM 2468 O O . TYR A 1 302 ? -10.697 10.875 8.906 1.00 97.31 302 TYR A O 1
ATOM 2476 N N . LYS A 1 303 ? -10.283 12.747 10.084 1.00 96.81 303 LYS A N 1
ATOM 2477 C CA . LYS A 1 303 ? -11.545 12.727 10.858 1.00 96.81 303 LYS A CA 1
ATOM 2478 C C . LYS A 1 303 ? -12.806 12.767 9.996 1.00 96.81 303 LYS A C 1
ATOM 2480 O O . LYS A 1 303 ? -13.854 12.324 10.450 1.00 96.81 303 LYS A O 1
ATOM 2485 N N . LYS A 1 304 ? -12.719 13.304 8.777 1.00 96.62 304 LYS A N 1
ATOM 2486 C CA . LYS A 1 304 ? -13.849 13.370 7.836 1.00 96.62 304 LYS A CA 1
ATOM 2487 C C . LYS A 1 304 ? -14.096 12.048 7.109 1.00 96.62 304 LYS A C 1
ATOM 2489 O O . LYS A 1 304 ? -15.100 11.926 6.424 1.00 96.62 304 LYS A O 1
ATOM 2494 N N . THR A 1 305 ? -13.182 11.087 7.226 1.00 96.75 305 THR A N 1
ATOM 2495 C CA . THR A 1 305 ? -13.275 9.794 6.541 1.00 96.75 305 THR A CA 1
ATOM 2496 C C . THR A 1 305 ? -13.996 8.770 7.423 1.00 96.75 305 THR A C 1
ATOM 2498 O O . THR A 1 305 ? -13.846 8.812 8.650 1.00 96.75 305 THR A O 1
ATOM 2501 N N . PRO A 1 306 ? -14.723 7.801 6.843 1.00 94.94 306 PRO A N 1
ATOM 2502 C CA . PRO A 1 306 ? -15.378 6.736 7.608 1.00 94.94 306 PRO A CA 1
ATOM 2503 C C . PRO A 1 306 ? -14.378 5.868 8.389 1.00 94.94 306 PRO A C 1
ATOM 2505 O O . PRO A 1 306 ? -14.715 5.318 9.438 1.00 94.94 306 PRO A O 1
ATOM 2508 N N . LEU A 1 307 ? -13.115 5.822 7.950 1.00 96.56 307 LEU A N 1
ATOM 2509 C CA . LEU A 1 307 ? -12.034 5.089 8.612 1.00 96.56 307 LEU A CA 1
ATOM 2510 C C . LEU A 1 307 ? -11.731 5.597 10.028 1.00 96.56 307 LEU A C 1
ATOM 2512 O O . LEU A 1 307 ? -11.293 4.815 10.872 1.00 96.56 307 LEU A O 1
ATOM 2516 N N . TYR A 1 308 ? -11.999 6.875 10.322 1.00 97.12 308 TYR A N 1
ATOM 2517 C CA . TYR A 1 308 ? -11.834 7.430 11.669 1.00 97.12 308 TYR A CA 1
ATOM 2518 C C . TYR A 1 308 ? -12.692 6.684 12.703 1.00 97.12 308 TYR A C 1
ATOM 2520 O O . TYR A 1 308 ? -12.216 6.376 13.799 1.00 97.12 308 TYR A O 1
ATOM 2528 N N . ASN A 1 309 ? -13.923 6.337 12.317 1.00 95.50 309 ASN A N 1
ATOM 2529 C CA . ASN A 1 309 ? -14.912 5.671 13.159 1.00 95.50 309 ASN A CA 1
ATOM 2530 C C . ASN A 1 309 ? -14.994 4.156 12.919 1.00 95.50 309 ASN A C 1
ATOM 2532 O O . ASN A 1 309 ? -15.934 3.524 13.405 1.00 95.50 309 ASN A O 1
ATOM 2536 N N . PHE A 1 310 ? -14.008 3.549 12.251 1.00 96.31 310 PHE A N 1
ATOM 2537 C CA . PHE A 1 310 ? -14.000 2.110 11.973 1.00 96.31 310 PHE A CA 1
ATOM 2538 C C . PHE A 1 310 ? -14.127 1.271 13.264 1.00 96.31 310 PHE A C 1
ATOM 2540 O O . PHE A 1 310 ? -13.301 1.465 14.167 1.00 96.31 310 PHE A O 1
ATOM 2547 N N . PRO A 1 311 ? -15.109 0.352 13.381 1.00 94.94 311 PRO A N 1
ATOM 2548 C CA . PRO A 1 311 ? -15.445 -0.360 14.622 1.00 94.94 311 PRO A CA 1
ATOM 2549 C C . PRO A 1 311 ? -14.443 -1.486 14.929 1.00 94.94 311 PRO A C 1
ATOM 2551 O O . PRO A 1 311 ? -14.737 -2.673 14.822 1.00 94.94 311 PRO A O 1
ATOM 2554 N N . ILE A 1 312 ? -13.211 -1.115 15.273 1.00 95.81 312 ILE A N 1
ATOM 2555 C CA . ILE A 1 312 ? -12.098 -2.050 15.481 1.00 95.81 312 ILE A CA 1
ATOM 2556 C C . ILE A 1 312 ? -12.333 -3.006 16.660 1.00 95.81 312 ILE A C 1
ATOM 2558 O O . ILE A 1 312 ? -11.812 -4.117 16.674 1.00 95.81 312 ILE A O 1
ATOM 2562 N N . GLU A 1 313 ? -13.145 -2.602 17.631 1.00 93.62 313 GLU A N 1
ATOM 2563 C CA . GLU A 1 313 ? -13.481 -3.392 18.812 1.00 93.62 313 GLU A CA 1
ATOM 2564 C C . GLU A 1 313 ? -14.322 -4.629 18.466 1.00 93.62 313 GLU A C 1
ATOM 2566 O O . GLU A 1 313 ? -14.245 -5.645 19.156 1.00 93.62 313 GLU A O 1
ATOM 2571 N N . ASP A 1 314 ? -15.081 -4.586 17.367 1.00 95.81 314 ASP A N 1
ATOM 2572 C CA . ASP A 1 314 ? -15.890 -5.721 16.918 1.00 95.81 314 ASP A CA 1
ATOM 2573 C C . ASP A 1 314 ? -15.054 -6.835 16.272 1.00 95.81 314 ASP A C 1
ATOM 2575 O O . ASP A 1 314 ? -15.548 -7.953 16.097 1.00 95.81 314 ASP A O 1
ATOM 2579 N N . VAL A 1 315 ? -13.767 -6.591 15.994 1.00 94.56 315 VAL A N 1
ATOM 2580 C CA . VAL A 1 315 ? -12.875 -7.589 15.388 1.00 94.56 315 VAL A CA 1
ATOM 2581 C C . VAL A 1 315 ? -12.798 -8.870 16.213 1.00 94.56 315 VAL A C 1
ATOM 2583 O O . VAL A 1 315 ? -12.706 -9.952 15.639 1.00 94.56 315 VAL A O 1
ATOM 2586 N N . GLU A 1 316 ? -12.864 -8.793 17.543 1.00 93.25 316 GLU A N 1
ATOM 2587 C CA . GLU A 1 316 ? -12.869 -9.997 18.382 1.00 93.25 316 GLU A CA 1
ATOM 2588 C C . GLU A 1 316 ? -14.053 -10.914 18.068 1.00 93.25 316 GLU A C 1
ATOM 2590 O O . GLU A 1 316 ? -13.888 -12.134 17.997 1.00 93.25 316 GLU A O 1
ATOM 2595 N N . LYS A 1 317 ? -15.230 -10.336 17.804 1.00 94.38 317 LYS A N 1
ATOM 2596 C CA . LYS A 1 317 ? -16.420 -11.087 17.391 1.00 94.38 317 LYS A CA 1
ATOM 2597 C C . LYS A 1 317 ? -16.218 -11.684 15.999 1.00 94.38 317 LYS A C 1
ATOM 2599 O O . LYS A 1 317 ? -16.546 -12.848 15.780 1.00 94.38 317 LYS A O 1
ATOM 2604 N N . TRP A 1 318 ? -15.621 -10.932 15.070 1.00 94.31 318 TRP A N 1
ATOM 2605 C CA . TRP A 1 318 ? -15.298 -11.444 13.731 1.00 94.31 318 TRP A CA 1
ATOM 2606 C C . TRP A 1 318 ? -14.298 -12.605 13.795 1.00 94.31 318 TRP A C 1
ATOM 2608 O O . TRP A 1 318 ? -14.462 -13.604 13.100 1.00 94.31 318 TRP A O 1
ATOM 2618 N N . ALA A 1 319 ? -13.292 -12.515 14.668 1.00 94.06 319 ALA A N 1
ATOM 2619 C CA . ALA A 1 319 ? -12.269 -13.538 14.859 1.00 94.06 319 ALA A CA 1
ATOM 2620 C C . ALA A 1 319 ? -12.820 -14.833 15.473 1.00 94.06 319 ALA A C 1
ATOM 2622 O O . ALA A 1 319 ? -12.356 -15.920 15.125 1.00 94.06 319 ALA A O 1
ATOM 2623 N N . GLN A 1 320 ? -13.836 -14.747 16.340 1.00 93.06 320 GLN A N 1
ATOM 2624 C CA . GLN A 1 320 ? -14.483 -15.927 16.929 1.00 93.06 320 GLN A CA 1
ATOM 2625 C C . GLN A 1 320 ? -15.051 -16.878 15.865 1.00 93.06 320 GLN A C 1
ATOM 2627 O O . GLN A 1 320 ? -14.961 -18.092 16.041 1.00 93.06 320 GLN A O 1
ATOM 2632 N N . LYS A 1 321 ? -15.538 -16.359 14.727 1.00 90.69 321 LYS A N 1
ATOM 2633 C CA . LYS A 1 321 ? -16.004 -17.168 13.582 1.00 90.69 321 LYS A CA 1
ATOM 2634 C C . LYS A 1 321 ? -14.912 -18.088 13.015 1.00 90.69 321 LYS A C 1
ATOM 2636 O O . LYS A 1 321 ? -15.216 -19.141 12.458 1.00 90.69 321 LYS A O 1
ATOM 2641 N N . TRP A 1 322 ? -13.649 -17.698 13.175 1.00 87.62 322 TRP A N 1
ATOM 2642 C CA . TRP A 1 322 ? -12.483 -18.335 12.558 1.00 87.62 322 TRP A CA 1
ATOM 2643 C C . TRP A 1 322 ? -11.578 -19.054 13.560 1.00 87.62 322 TRP A C 1
ATOM 2645 O O . TRP A 1 322 ? -10.536 -19.588 13.182 1.00 87.62 322 TRP A O 1
ATOM 2655 N N . ARG A 1 323 ? -11.973 -19.099 14.836 1.00 79.62 323 ARG A N 1
ATOM 2656 C CA . ARG A 1 323 ? -11.264 -19.818 15.894 1.00 79.62 323 ARG A CA 1
ATOM 2657 C C . ARG A 1 323 ? -11.552 -21.319 15.765 1.00 79.62 323 ARG A C 1
ATOM 2659 O O . ARG A 1 323 ? -12.433 -21.844 16.439 1.00 79.62 323 ARG A O 1
ATOM 2666 N N . ARG A 1 324 ? -10.850 -21.980 14.848 1.00 62.38 324 ARG A N 1
ATOM 2667 C CA . ARG A 1 324 ? -10.866 -23.434 14.647 1.00 62.38 324 ARG A CA 1
ATOM 2668 C C . ARG A 1 324 ? -9.461 -23.992 14.763 1.00 62.38 324 ARG A C 1
ATOM 2670 O O . ARG A 1 324 ? -8.534 -23.337 14.226 1.00 62.38 324 ARG A O 1
#